Protein 1IUP (pdb70)

CATH classification: 3.40.50.1820

Structure (mmCIF, N/CA/C/O backbone):
data_1IUP
#
_entry.id   1IUP
#
_cell.length_a   77.350
_cell.length_b   116.584
_cell.length_c   78.721
_cell.angle_alpha   90.00
_cell.angle_beta   90.00
_cell.angle_gamma   90.00
#
_symmetry.space_group_name_H-M   'C 2 2 21'
#
loop_
_entity.id
_entity.type
_entity.pdbx_description
1 polymer 'meta-Cleavage product hydrolase'
2 non-polymer '2-METHYL-PROPIONIC ACID'
3 water water
#
loop_
_atom_site.group_PDB
_atom_site.id
_atom_site.type_symbol
_atom_site.label_atom_id
_atom_site.label_alt_id
_atom_site.label_comp_id
_atom_site.label_asym_id
_atom_site.label_entity_id
_a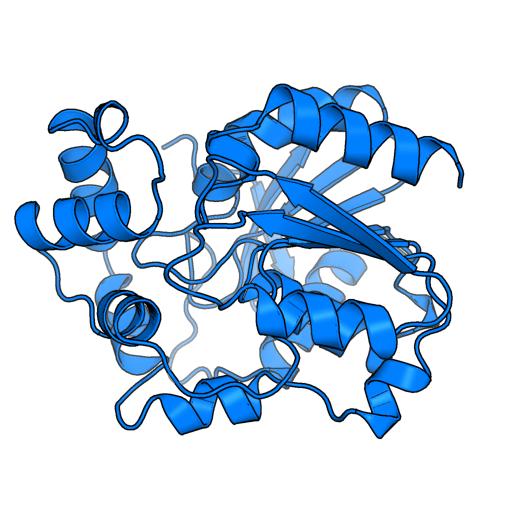tom_site.label_seq_id
_atom_site.pdbx_PDB_ins_code
_atom_site.Cartn_x
_atom_site.Cartn_y
_atom_site.Cartn_z
_atom_site.occupancy
_atom_site.B_iso_or_equiv
_atom_site.auth_seq_id
_atom_site.auth_comp_id
_atom_site.auth_asym_id
_atom_site.auth_atom_id
_atom_site.pdbx_PDB_model_num
ATOM 1 N N . ASN A 1 3 ? 28.459 28.407 -16.715 1.00 23.92 3 ASN A N 1
ATOM 2 C CA . ASN A 1 3 ? 27.357 29.327 -16.312 1.00 18.21 3 ASN A CA 1
ATOM 3 C C . ASN A 1 3 ? 27.773 30.074 -15.048 1.00 21.83 3 ASN A C 1
ATOM 4 O O . ASN A 1 3 ? 27.908 29.473 -13.982 1.00 19.76 3 ASN A O 1
ATOM 9 N N . LEU A 1 4 ? 27.973 31.382 -15.173 1.00 20.91 4 LEU A N 1
ATOM 10 C CA . LEU A 1 4 ? 28.390 32.210 -14.045 1.00 18.96 4 LEU A CA 1
ATOM 11 C C . LEU A 1 4 ? 27.365 32.265 -12.916 1.00 14.60 4 LEU A C 1
ATOM 12 O O . LEU A 1 4 ? 27.685 32.697 -11.809 1.00 14.80 4 LEU A O 1
ATOM 17 N N . GLU A 1 5 ? 26.138 31.836 -13.191 1.00 15.32 5 GLU A N 1
ATOM 18 C CA . GLU A 1 5 ? 25.096 31.846 -12.169 1.00 14.65 5 GLU A CA 1
ATOM 19 C C . GLU A 1 5 ? 25.327 30.711 -11.177 1.00 19.33 5 GLU A C 1
ATOM 20 O O . GLU A 1 5 ? 24.752 30.693 -10.089 1.00 15.28 5 GLU A O 1
ATOM 26 N N . ILE A 1 6 ? 26.180 29.767 -11.559 1.00 16.65 6 ILE A N 1
ATOM 27 C CA . ILE A 1 6 ? 26.509 28.645 -10.691 1.00 16.84 6 ILE A CA 1
ATOM 28 C C . ILE A 1 6 ? 27.739 29.060 -9.890 1.00 14.29 6 ILE A C 1
ATOM 29 O O . ILE A 1 6 ? 28.726 29.531 -10.454 1.00 19.33 6 ILE A O 1
ATOM 34 N N . GLY A 1 7 ? 27.669 28.904 -8.572 1.00 13.14 7 GLY A N 1
ATOM 35 C CA . GLY A 1 7 ? 28.786 29.282 -7.727 1.00 11.75 7 GLY A CA 1
ATOM 36 C C . GLY A 1 7 ? 29.294 28.129 -6.889 1.00 13.51 7 GLY A C 1
ATOM 37 O O . GLY A 1 7 ? 29.712 27.103 -7.423 1.00 15.34 7 GLY A O 1
ATOM 38 N N . LYS A 1 8 ? 29.267 28.307 -5.572 1.00 9.92 8 LYS A N 1
ATOM 39 C CA . LYS A 1 8 ? 29.715 27.280 -4.643 1.00 11.49 8 LYS A CA 1
ATOM 40 C C . LYS A 1 8 ? 28.502 26.501 -4.155 1.00 11.46 8 LYS A C 1
ATOM 41 O O . LYS A 1 8 ? 27.364 26.937 -4.324 1.00 10.69 8 LYS A O 1
ATOM 47 N N . SER A 1 9 ? 28.750 25.346 -3.550 1.00 9.81 9 SER A N 1
ATOM 48 C CA . SER A 1 9 ? 27.673 24.503 -3.055 1.00 7.22 9 SER A CA 1
ATOM 49 C C . SER A 1 9 ? 27.844 24.205 -1.573 1.00 8.97 9 SER A C 1
ATOM 50 O O . SER A 1 9 ? 28.960 24.009 -1.097 1.00 11.02 9 SER A O 1
ATOM 53 N N . ILE A 1 10 ? 26.732 24.183 -0.846 1.00 8.20 10 ILE A N 1
ATOM 54 C CA . ILE A 1 10 ? 26.776 23.889 0.580 1.00 8.42 10 ILE A CA 1
ATOM 55 C C . ILE A 1 10 ? 25.436 23.324 1.041 1.00 8.68 10 ILE A C 1
ATOM 56 O O . ILE A 1 10 ? 24.383 23.696 0.522 1.00 7.40 10 ILE A O 1
ATOM 61 N N . LEU A 1 11 ? 25.476 22.406 2.001 1.00 7.91 11 LEU A N 1
ATOM 62 C CA . LEU A 1 11 ? 24.248 21.826 2.524 1.00 10.04 11 LEU A CA 1
ATOM 63 C C . LEU A 1 11 ? 23.677 22.808 3.542 1.00 9.42 11 LEU A C 1
ATOM 64 O O . LEU A 1 11 ? 24.352 23.181 4.498 1.00 10.15 11 LEU A O 1
ATOM 69 N N . ALA A 1 12 ? 22.440 23.242 3.320 1.00 8.35 12 ALA A N 1
ATOM 70 C CA . ALA A 1 12 ? 21.786 24.192 4.215 1.00 7.98 12 ALA A CA 1
ATOM 71 C C . ALA A 1 12 ? 20.338 23.776 4.452 1.00 9.86 12 ALA A C 1
ATOM 72 O O . ALA A 1 12 ? 19.566 23.624 3.504 1.00 9.51 12 ALA A O 1
ATOM 74 N N . ALA A 1 13 ? 19.970 23.608 5.719 1.00 10.39 13 ALA A N 1
ATOM 75 C CA . ALA A 1 13 ? 18.616 23.188 6.072 1.00 12.41 13 ALA A CA 1
ATOM 76 C C . ALA A 1 13 ? 18.265 21.908 5.314 1.00 13.19 13 ALA A C 1
ATOM 77 O O . ALA A 1 13 ? 17.120 21.709 4.899 1.00 11.87 13 ALA A O 1
ATOM 79 N N . GLY A 1 14 ? 19.267 21.053 5.125 1.00 10.59 14 GLY A N 1
ATOM 80 C CA . GLY A 1 14 ? 19.063 19.791 4.434 1.00 11.71 14 GLY A CA 1
ATOM 81 C C . GLY A 1 14 ? 18.946 19.870 2.923 1.00 12.90 14 GLY A C 1
ATOM 82 O O . GLY A 1 14 ? 18.620 18.875 2.272 1.00 13.51 14 GLY A O 1
ATOM 83 N N . VAL A 1 15 ? 19.218 21.041 2.356 1.00 10.60 15 VAL A N 1
ATOM 84 C CA . VAL A 1 15 ? 19.120 21.222 0.911 1.00 11.11 15 VAL A CA 1
ATOM 85 C C . VAL A 1 15 ? 20.450 21.665 0.310 1.00 8.18 15 VAL A C 1
ATOM 86 O O . VAL A 1 15 ? 21.067 22.609 0.801 1.00 7.74 15 VAL A O 1
ATOM 90 N N . LEU A 1 16 ? 20.895 20.981 -0.743 1.00 9.73 16 LEU A N 1
ATOM 91 C CA . LEU A 1 16 ? 22.149 21.348 -1.401 1.00 9.91 16 LEU A CA 1
ATOM 92 C C . LEU A 1 16 ? 21.878 22.709 -2.035 1.00 8.75 16 LEU A C 1
ATOM 93 O O . LEU A 1 16 ? 21.035 22.834 -2.925 1.00 10.91 16 LEU A O 1
ATOM 98 N N . THR A 1 17 ? 22.613 23.718 -1.580 1.00 6.53 17 THR A N 1
ATOM 99 C CA . THR A 1 17 ? 22.402 25.093 -2.014 1.00 8.25 17 THR A CA 1
ATOM 100 C C . THR A 1 17 ? 23.507 25.751 -2.837 1.00 8.58 17 THR A C 1
ATOM 101 O O . THR A 1 17 ? 24.682 25.696 -2.472 1.00 8.58 17 THR A O 1
ATOM 105 N N . ASN A 1 18 ? 23.115 26.378 -3.946 1.00 5.32 18 ASN A N 1
ATOM 106 C CA . ASN A 1 18 ? 24.056 27.095 -4.802 1.00 7.31 18 ASN A CA 1
ATOM 107 C C . ASN A 1 18 ? 24.150 28.512 -4.248 1.00 7.72 18 ASN A C 1
ATOM 108 O O . ASN A 1 18 ? 23.127 29.147 -3.976 1.00 8.60 18 ASN A O 1
ATOM 113 N N . TYR A 1 19 ? 25.367 29.013 -4.075 1.00 6.62 19 TYR A N 1
ATOM 114 C CA . TYR A 1 19 ? 25.526 30.357 -3.536 1.00 8.32 19 TYR A CA 1
ATOM 115 C C . TYR A 1 19 ? 26.841 31.008 -3.920 1.00 7.92 19 TYR A C 1
ATOM 116 O O . TYR A 1 19 ? 27.790 30.344 -4.340 1.00 8.41 19 TYR A O 1
ATOM 125 N N . HIS A 1 20 ? 26.881 32.325 -3.773 1.00 5.41 20 HIS A N 1
ATOM 126 C CA . HIS A 1 20 ? 28.082 33.087 -4.051 1.00 6.83 20 HIS A CA 1
ATOM 127 C C . HIS A 1 20 ? 28.510 33.693 -2.727 1.00 7.42 20 HIS A C 1
ATOM 128 O O . HIS A 1 20 ? 27.672 34.045 -1.896 1.00 8.09 20 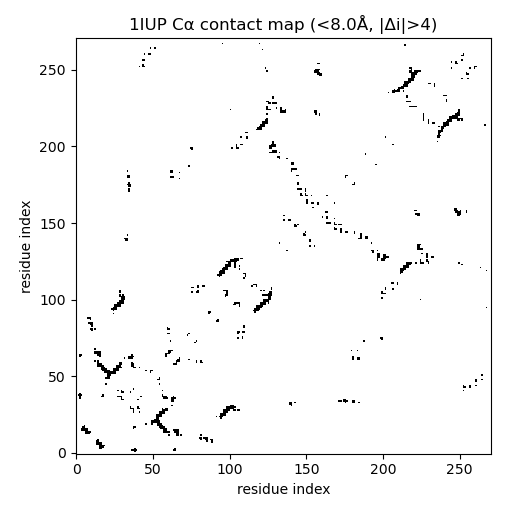HIS A O 1
ATOM 135 N N . ASP A 1 21 ? 29.818 33.797 -2.535 1.00 7.41 21 ASP A N 1
ATOM 136 C CA . ASP A 1 21 ? 30.386 34.309 -1.293 1.00 6.70 21 ASP A CA 1
ATOM 137 C C . ASP A 1 21 ? 31.612 35.120 -1.698 1.00 8.84 21 ASP A C 1
ATOM 138 O O . ASP A 1 21 ? 32.631 34.552 -2.090 1.00 9.59 21 ASP A O 1
ATOM 143 N N . VAL A 1 22 ? 31.505 36.444 -1.614 1.00 8.50 22 VAL A N 1
ATOM 144 C CA . VAL A 1 22 ? 32.595 37.332 -2.015 1.00 10.67 22 VAL A CA 1
ATOM 145 C C . VAL A 1 22 ? 32.839 38.445 -1.000 1.00 10.20 22 VAL A C 1
ATOM 146 O O . VAL A 1 22 ? 31.896 39.075 -0.525 1.00 12.57 22 VAL A O 1
ATOM 150 N N . GLY A 1 23 ? 34.107 38.688 -0.677 1.00 10.94 23 GLY A N 1
ATOM 151 C CA . GLY A 1 23 ? 34.435 39.743 0.267 1.00 11.97 23 GLY A CA 1
ATOM 152 C C . GLY A 1 23 ? 34.711 39.263 1.677 1.00 10.57 23 GLY A C 1
ATOM 153 O O . GLY A 1 23 ? 34.541 38.086 1.993 1.00 14.55 23 GLY A O 1
ATOM 154 N N . GLU A 1 24 ? 35.136 40.186 2.534 1.00 13.52 24 GLU A N 1
ATOM 155 C CA . GLU A 1 24 ? 35.443 39.857 3.920 1.00 15.61 24 GLU A CA 1
ATOM 156 C C . GLU A 1 24 ? 34.853 40.892 4.868 1.00 14.50 24 GLU A C 1
ATOM 157 O O . GLU A 1 24 ? 34.565 42.022 4.468 1.00 13.91 24 GLU A O 1
ATOM 163 N N . GLY A 1 25 ? 34.672 40.495 6.123 1.00 16.01 25 GLY A N 1
ATOM 164 C CA . GLY A 1 25 ? 34.136 41.404 7.119 1.00 15.64 25 GLY A CA 1
ATOM 165 C C . GLY A 1 25 ? 32.696 41.147 7.517 1.00 11.19 25 GLY A C 1
ATOM 166 O O . GLY A 1 25 ? 32.248 39.998 7.583 1.00 12.70 25 GLY A O 1
ATOM 167 N N . GLN A 1 26 ? 31.976 42.230 7.796 1.00 11.15 26 GLN A N 1
ATOM 168 C CA . GLN A 1 26 ? 30.577 42.158 8.195 1.00 9.63 26 GLN A CA 1
ATOM 169 C C . GLN A 1 26 ? 29.763 41.440 7.127 1.00 6.42 26 GLN A C 1
ATOM 170 O O . GLN A 1 26 ? 29.795 41.812 5.953 1.00 7.96 26 GLN A O 1
ATOM 176 N N . PRO A 1 27 ? 29.029 40.392 7.524 1.00 5.94 27 PRO A N 1
ATOM 177 C CA . PRO A 1 27 ? 28.208 39.622 6.589 1.00 6.12 27 PRO A CA 1
ATOM 178 C C . PRO A 1 27 ? 26.945 40.335 6.114 1.00 5.36 27 PRO A C 1
ATOM 179 O O . PRO A 1 27 ? 26.250 40.990 6.893 1.00 7.76 27 PRO A O 1
ATOM 183 N N . VAL A 1 28 ? 26.665 40.189 4.823 1.00 5.18 28 VAL A N 1
ATOM 184 C CA . VAL A 1 28 ? 25.480 40.763 4.199 1.00 7.70 28 VAL A CA 1
ATOM 185 C C . VAL A 1 28 ? 24.871 39.672 3.328 1.00 8.57 28 VAL A C 1
ATOM 186 O O . VAL A 1 28 ? 25.551 39.121 2.459 1.00 8.31 28 VAL A O 1
ATOM 190 N N . ILE A 1 29 ? 23.604 39.345 3.567 1.00 6.46 29 ILE A N 1
ATOM 191 C CA . ILE A 1 29 ? 22.936 38.325 2.767 1.00 6.08 29 ILE A CA 1
ATOM 192 C C . ILE A 1 29 ? 22.024 39.010 1.750 1.00 5.24 29 ILE A C 1
ATOM 193 O O . ILE A 1 29 ? 21.207 39.852 2.115 1.00 6.93 29 ILE A O 1
ATOM 198 N N . LEU A 1 30 ? 22.177 38.662 0.475 1.00 3.17 30 LEU A N 1
ATOM 199 C CA . LEU A 1 30 ? 21.334 39.230 -0.575 1.00 4.18 30 LEU A CA 1
ATOM 200 C C . LEU A 1 30 ? 20.311 38.171 -0.977 1.00 5.72 30 LEU A C 1
ATOM 201 O O . LEU A 1 30 ? 20.688 37.054 -1.336 1.00 6.26 30 LEU A O 1
ATOM 206 N N . ILE A 1 31 ? 19.026 38.516 -0.912 1.00 4.70 31 ILE A N 1
ATOM 207 C CA . ILE A 1 31 ? 17.961 37.578 -1.273 1.00 5.14 31 ILE A CA 1
ATOM 208 C C . ILE A 1 31 ? 17.236 38.043 -2.533 1.00 7.22 31 ILE A C 1
ATOM 209 O O . ILE A 1 31 ? 16.572 39.085 -2.542 1.00 6.58 31 ILE A O 1
ATOM 214 N N . HIS A 1 32 ? 17.361 37.248 -3.591 1.00 3.70 32 HIS A N 1
ATOM 215 C CA . HIS A 1 32 ? 16.764 37.548 -4.888 1.00 4.84 32 HIS A CA 1
ATOM 216 C C . HIS A 1 32 ? 15.237 37.534 -4.919 1.00 7.21 32 HIS A C 1
ATOM 217 O O . HIS A 1 32 ? 14.588 37.124 -3.956 1.00 4.90 32 HIS A O 1
ATOM 224 N N . GLY A 1 33 ? 14.684 37.991 -6.045 1.00 7.28 33 GLY A N 1
ATOM 225 C CA . GLY A 1 33 ? 13.243 38.036 -6.241 1.00 9.86 33 GLY A CA 1
ATOM 226 C C . GLY A 1 33 ? 12.677 36.715 -6.736 1.00 10.45 33 GLY A C 1
ATOM 227 O O . GLY A 1 33 ? 13.354 35.691 -6.664 1.00 13.03 33 GLY A O 1
ATOM 228 N N . SER A 1 34 ? 11.456 36.729 -7.268 1.00 7.34 34 SER A N 1
ATOM 229 C CA . SER A 1 34 ? 10.828 35.487 -7.716 1.00 8.91 34 SER A CA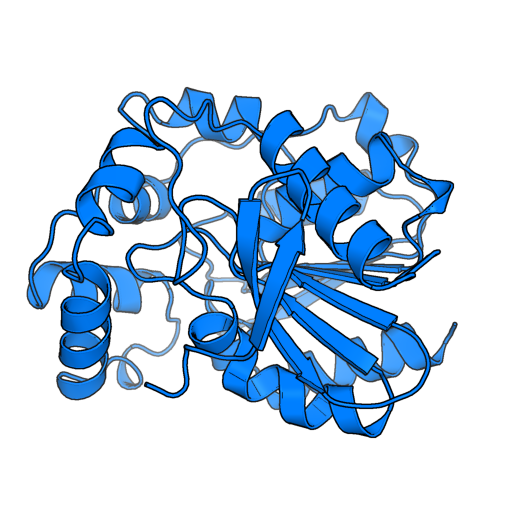 1
ATOM 230 C C . SER A 1 34 ? 10.394 35.365 -9.178 1.00 13.68 34 SER A C 1
ATOM 231 O O . SER A 1 34 ? 9.400 34.701 -9.476 1.00 17.99 34 SER A O 1
ATOM 234 N N . GLY A 1 35 ? 11.130 35.978 -10.093 1.00 15.30 35 GLY A N 1
ATOM 235 C CA . GLY A 1 35 ? 10.754 35.867 -11.490 1.00 12.94 35 GLY A CA 1
ATOM 236 C C . GLY A 1 35 ? 11.215 34.550 -12.093 1.00 11.85 35 GLY A C 1
ATOM 237 O O . GLY A 1 35 ? 12.036 33.848 -11.500 1.00 11.36 35 GLY A O 1
ATOM 238 N N . PRO A 1 36 ? 10.690 34.172 -13.268 1.00 6.71 36 PRO A N 1
ATOM 239 C CA . PRO A 1 36 ? 11.094 32.920 -13.912 1.00 6.26 36 PRO A CA 1
ATOM 240 C C . PRO A 1 36 ? 12.566 32.992 -14.317 1.00 6.87 36 PRO A C 1
ATOM 241 O O . PRO A 1 36 ? 13.008 33.981 -14.908 1.00 7.73 36 PRO A O 1
ATOM 245 N N . GLY A 1 37 ? 13.322 31.950 -13.977 1.00 7.01 37 GLY A N 1
ATOM 246 C CA . GLY A 1 37 ? 14.735 31.911 -14.308 1.00 7.51 37 GLY A CA 1
ATOM 247 C C . GLY A 1 37 ? 15.620 32.720 -13.371 1.00 7.38 37 GLY A C 1
ATOM 248 O O . GLY A 1 37 ? 16.830 32.807 -13.576 1.00 10.71 37 GLY A O 1
ATOM 249 N N . VAL A 1 38 ? 15.026 33.308 -12.337 1.00 7.80 38 VAL A N 1
ATOM 250 C CA . VAL A 1 38 ? 15.782 34.123 -11.394 1.00 9.63 38 VAL A CA 1
ATOM 251 C C . VAL A 1 38 ? 16.825 33.314 -10.631 1.00 10.40 38 VAL A C 1
ATOM 252 O O . VAL A 1 38 ? 16.667 32.113 -10.414 1.00 10.48 38 VAL A O 1
ATOM 256 N N . SER A 1 39 ? 17.898 33.991 -10.240 1.00 9.05 39 SER A N 1
ATOM 257 C CA . SER A 1 39 ? 18.961 33.379 -9.451 1.00 10.16 39 SER A CA 1
ATOM 258 C C . SER A 1 39 ? 19.652 34.511 -8.711 1.00 8.66 39 SER A C 1
ATOM 259 O O . SER A 1 39 ? 19.478 35.683 -9.052 1.00 7.70 39 SER A O 1
ATOM 262 N N . ALA A 1 40 ? 20.425 34.167 -7.690 1.00 6.46 40 ALA A N 1
ATOM 263 C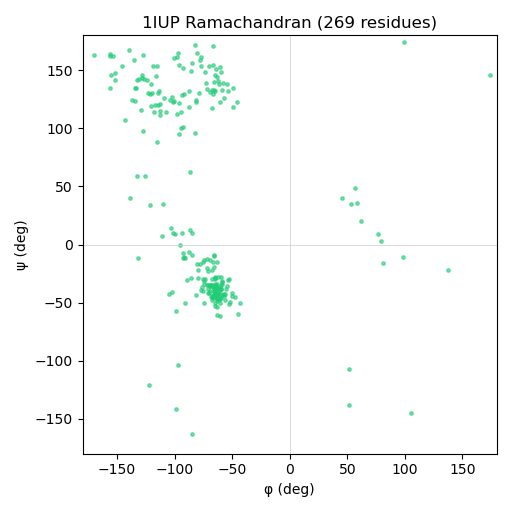 CA . ALA A 1 40 ? 21.131 35.176 -6.922 1.00 5.09 40 ALA A CA 1
ATOM 264 C C . ALA A 1 40 ? 22.070 35.984 -7.813 1.00 6.13 40 ALA A C 1
ATOM 265 O O . ALA A 1 40 ? 22.127 37.209 -7.716 1.00 5.46 40 ALA A O 1
ATOM 267 N N . TYR A 1 41 ? 22.794 35.301 -8.693 1.00 6.75 41 TYR A N 1
ATOM 268 C CA . TYR A 1 41 ? 23.734 35.993 -9.566 1.00 9.05 41 TYR A CA 1
ATOM 269 C C . TYR A 1 41 ? 23.031 36.898 -10.572 1.00 8.40 41 TYR A C 1
ATOM 270 O O . TYR A 1 41 ? 23.447 38.036 -10.794 1.00 9.17 41 TYR A O 1
ATOM 279 N N . ALA A 1 42 ? 21.969 36.388 -11.185 1.00 8.03 42 ALA A N 1
ATOM 280 C CA . ALA A 1 42 ? 21.225 37.171 -12.167 1.00 9.80 42 ALA A CA 1
ATOM 281 C C . ALA A 1 42 ? 20.723 38.475 -11.552 1.00 7.30 42 ALA A C 1
ATOM 282 O O . ALA A 1 42 ? 20.789 39.535 -12.174 1.00 10.46 42 ALA A O 1
ATOM 284 N N . ASN A 1 43 ? 20.226 38.384 -10.322 1.00 7.03 43 ASN A N 1
ATOM 285 C CA . ASN A 1 43 ? 19.693 39.537 -9.607 1.00 6.84 43 ASN A CA 1
ATOM 286 C C . ASN A 1 43 ? 20.753 40.486 -9.057 1.00 7.98 43 ASN A C 1
ATOM 287 O O . ASN A 1 43 ? 20.595 41.706 -9.110 1.00 9.10 43 ASN A O 1
ATOM 292 N N . TRP A 1 44 ? 21.838 39.922 -8.538 1.00 7.20 44 TRP A N 1
ATOM 293 C CA . TRP A 1 44 ? 22.858 40.724 -7.875 1.00 6.66 44 TRP A CA 1
ATOM 294 C C . TRP A 1 44 ? 24.238 40.916 -8.498 1.00 5.33 44 TRP A C 1
ATOM 295 O O . TRP A 1 44 ? 25.112 41.505 -7.865 1.00 7.22 44 TRP A O 1
ATOM 306 N N . ARG A 1 45 ? 24.437 40.449 -9.725 1.00 8.26 45 ARG A N 1
ATOM 307 C CA . ARG A 1 45 ? 25.741 40.576 -10.370 1.00 11.22 45 ARG A CA 1
ATOM 308 C C . ARG A 1 45 ? 26.334 41.985 -10.401 1.00 9.17 45 ARG A C 1
ATOM 309 O O . ARG A 1 45 ? 27.557 42.141 -10.386 1.00 12.47 45 ARG A O 1
ATOM 317 N N . LEU A 1 46 ? 25.488 43.010 -10.435 1.00 8.61 46 LEU A N 1
ATOM 318 C CA . LEU A 1 46 ? 25.991 44.382 -10.469 1.00 10.21 46 LEU A CA 1
ATOM 319 C C . LEU A 1 46 ? 26.049 45.010 -9.082 1.00 8.46 46 LEU A C 1
ATOM 320 O O . LEU A 1 46 ? 26.466 46.161 -8.933 1.00 12.98 46 LEU A O 1
ATOM 325 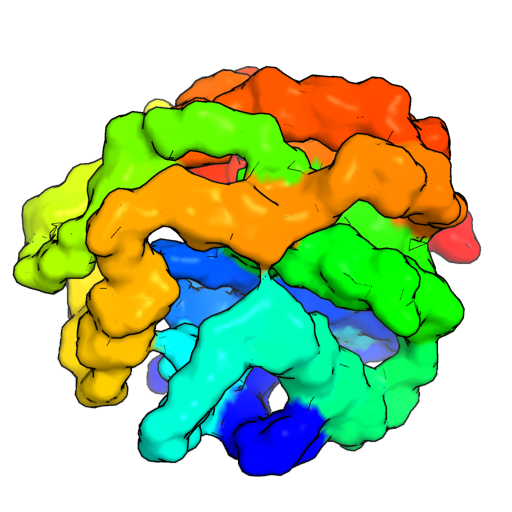N N . THR A 1 47 ? 25.638 44.247 -8.072 1.00 8.15 47 THR A N 1
ATOM 326 C CA . THR A 1 47 ? 25.625 44.726 -6.691 1.00 9.98 47 THR A CA 1
ATOM 327 C C . THR A 1 47 ? 26.777 44.133 -5.880 1.00 7.30 47 THR A C 1
ATOM 328 O O . THR A 1 47 ? 27.434 44.830 -5.103 1.00 8.48 47 THR A O 1
ATOM 332 N N . ILE A 1 48 ? 27.012 42.842 -6.072 1.00 7.71 48 ILE A N 1
ATOM 333 C CA . ILE A 1 48 ? 28.059 42.125 -5.352 1.00 8.31 48 ILE A CA 1
ATOM 334 C C . ILE A 1 48 ? 29.441 42.779 -5.406 1.00 11.52 48 ILE A C 1
ATOM 335 O O . ILE A 1 48 ? 30.088 42.948 -4.374 1.00 9.41 48 ILE A O 1
ATOM 340 N N . PRO A 1 49 ? 29.912 43.158 -6.605 1.00 10.88 49 PRO A N 1
ATOM 341 C CA . PRO A 1 49 ? 31.231 43.789 -6.722 1.00 15.47 49 PRO A CA 1
ATOM 342 C C . PRO A 1 49 ? 31.390 45.048 -5.871 1.00 14.75 49 PRO A C 1
ATOM 343 O O . PRO A 1 49 ? 32.423 45.246 -5.234 1.00 17.28 49 PRO A O 1
ATOM 347 N N . ALA A 1 50 ? 30.366 45.895 -5.862 1.00 13.35 50 ALA A N 1
ATOM 348 C CA . ALA A 1 50 ? 30.411 47.135 -5.094 1.00 12.68 50 ALA A CA 1
ATOM 349 C C . ALA A 1 50 ? 30.421 46.886 -3.587 1.00 13.62 50 ALA A C 1
ATOM 350 O O . ALA A 1 50 ? 31.236 47.455 -2.859 1.00 13.91 50 ALA A O 1
ATOM 352 N N . LEU A 1 51 ? 29.521 46.026 -3.122 1.00 9.44 51 LEU A N 1
ATOM 353 C CA . LEU A 1 51 ? 29.429 45.727 -1.698 1.00 9.87 51 LEU A CA 1
ATOM 354 C C . LEU A 1 51 ? 30.576 44.879 -1.150 1.00 10.34 51 LEU A C 1
ATOM 355 O O . LEU A 1 51 ? 30.993 45.068 -0.008 1.00 9.39 51 LEU A O 1
ATOM 360 N N . SER A 1 52 ? 31.087 43.954 -1.959 1.00 10.34 52 SER A N 1
ATOM 361 C CA . SER A 1 52 ? 32.159 43.068 -1.513 1.00 8.17 52 SER A CA 1
ATOM 362 C C . SER A 1 52 ? 33.471 43.784 -1.229 1.00 9.81 52 SER A C 1
ATOM 363 O O . SER A 1 52 ? 34.408 43.191 -0.696 1.00 12.88 52 SER A O 1
ATOM 366 N N . LYS A 1 53 ? 33.543 45.061 -1.582 1.00 12.52 53 LYS A N 1
ATOM 367 C CA . LYS A 1 53 ? 34.756 45.824 -1.331 1.00 13.38 53 LYS A CA 1
ATOM 368 C C . LYS A 1 53 ? 34.817 46.237 0.138 1.00 14.26 53 LYS A C 1
ATOM 369 O O . LYS A 1 53 ? 35.879 46.602 0.643 1.00 16.38 53 LYS A O 1
ATOM 375 N N . PHE A 1 54 ? 33.681 46.159 0.827 1.00 11.79 54 PHE A N 1
ATOM 376 C CA . PHE A 1 54 ? 33.618 46.555 2.231 1.00 11.67 54 PHE A CA 1
ATOM 377 C C . PHE A 1 54 ? 32.932 45.537 3.137 1.00 11.54 54 PHE A C 1
ATOM 378 O O . PHE A 1 54 ? 33.000 45.645 4.362 1.00 13.54 54 PHE A O 1
ATOM 386 N N . TYR A 1 55 ? 32.282 44.547 2.533 1.00 10.86 55 TYR A N 1
ATOM 387 C CA . TYR A 1 55 ? 31.562 43.530 3.295 1.00 9.68 55 TYR A CA 1
ATOM 388 C C . TYR A 1 55 ? 31.735 42.136 2.722 1.00 9.42 55 TYR A C 1
ATOM 389 O O . TYR A 1 55 ? 32.230 41.964 1.610 1.00 10.81 55 TYR A O 1
ATOM 398 N N . ARG A 1 56 ? 31.334 41.137 3.504 1.00 7.62 56 ARG A N 1
ATOM 399 C CA . ARG A 1 56 ? 31.365 39.766 3.031 1.00 7.01 56 ARG A CA 1
ATOM 400 C C . ARG A 1 56 ? 29.949 39.565 2.501 1.00 8.09 56 ARG A C 1
ATOM 401 O O . ARG A 1 56 ? 28.981 39.587 3.267 1.00 7.55 56 ARG A O 1
ATOM 409 N N . VAL A 1 57 ? 29.831 39.380 1.192 1.00 5.31 57 VAL A N 1
ATOM 410 C CA . VAL A 1 57 ? 28.527 39.228 0.557 1.00 5.47 57 VAL A CA 1
ATOM 411 C C . VAL A 1 57 ? 28.163 37.785 0.231 1.00 6.17 57 VAL A C 1
ATOM 412 O O . VAL A 1 57 ? 28.887 37.094 -0.482 1.00 7.22 57 VAL A O 1
ATOM 416 N N . ILE A 1 58 ? 27.028 37.344 0.766 1.00 4.80 58 ILE A N 1
ATOM 417 C CA . ILE A 1 58 ? 26.527 35.995 0.537 1.00 4.00 58 ILE A CA 1
ATOM 418 C C . ILE A 1 58 ? 25.219 36.118 -0.244 1.00 6.97 58 ILE A C 1
ATOM 419 O O . ILE A 1 58 ? 24.271 36.758 0.214 1.00 7.60 58 ILE A O 1
ATOM 424 N N . ALA A 1 59 ? 25.187 35.521 -1.432 1.00 5.12 59 ALA A N 1
ATOM 425 C CA . ALA A 1 59 ? 24.009 35.570 -2.297 1.00 6.60 59 ALA A CA 1
ATOM 426 C C . ALA A 1 59 ? 23.635 34.152 -2.699 1.00 4.12 59 ALA A C 1
ATOM 427 O O . ALA A 1 59 ? 24.208 33.591 -3.634 1.00 5.80 59 ALA A O 1
ATOM 429 N N . PRO A 1 60 ? 22.666 33.551 -1.994 1.00 4.38 60 PRO A N 1
ATOM 430 C CA . PRO A 1 60 ? 22.216 32.183 -2.269 1.00 6.07 60 PRO A CA 1
ATOM 431 C C . PRO A 1 60 ? 20.981 32.062 -3.156 1.00 7.22 60 PRO A C 1
ATOM 432 O O . PRO A 1 60 ? 20.152 32.973 -3.224 1.00 5.87 60 PRO A O 1
ATOM 436 N N . ASP A 1 61 ? 20.865 30.930 -3.842 1.00 7.14 61 ASP A N 1
ATOM 437 C CA . ASP A 1 61 ? 19.686 30.674 -4.657 1.00 8.17 61 ASP A CA 1
ATOM 438 C C . ASP A 1 61 ? 18.697 30.030 -3.691 1.00 7.84 61 ASP A C 1
ATOM 439 O O . ASP A 1 61 ? 18.977 28.973 -3.119 1.00 8.07 61 ASP A O 1
ATOM 444 N N . MET A 1 62 ? 17.552 30.671 -3.484 1.00 5.75 62 MET A N 1
ATOM 445 C CA . MET A 1 62 ? 16.547 30.129 -2.578 1.00 6.91 62 MET A CA 1
ATOM 446 C C . MET A 1 62 ? 16.008 28.812 -3.125 1.00 7.27 62 MET A C 1
ATOM 447 O O . MET A 1 62 ? 15.891 28.643 -4.338 1.00 7.67 62 MET A O 1
ATOM 452 N N . VAL A 1 63 ? 15.678 27.882 -2.234 1.00 9.34 63 VAL A N 1
ATOM 453 C CA . VAL A 1 63 ? 15.167 26.589 -2.671 1.00 9.54 63 VAL A CA 1
ATOM 454 C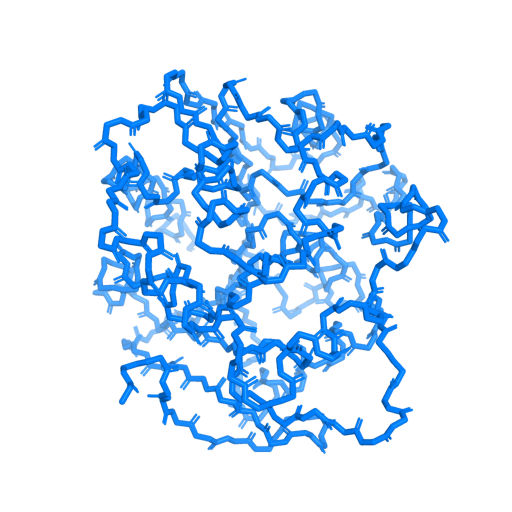 C . VAL A 1 63 ? 13.974 26.790 -3.607 1.00 12.53 63 VAL A C 1
ATOM 455 O O . VAL A 1 63 ? 13.070 27.582 -3.328 1.00 10.92 63 VAL A O 1
ATOM 459 N N . GLY A 1 64 ? 14.000 26.087 -4.733 1.00 10.64 64 GLY A N 1
ATOM 460 C CA . GLY A 1 64 ? 12.940 26.210 -5.717 1.00 9.45 64 GLY A CA 1
ATOM 461 C C . GLY A 1 64 ? 13.329 27.150 -6.846 1.00 11.95 64 GLY A C 1
ATOM 462 O O . GLY A 1 64 ? 12.640 27.228 -7.866 1.00 11.90 64 GLY A O 1
ATOM 463 N N . PHE A 1 65 ? 14.440 27.861 -6.661 1.00 10.56 65 PHE A N 1
ATOM 464 C CA . PHE A 1 65 ? 14.941 28.812 -7.649 1.00 8.42 65 PHE A CA 1
ATOM 465 C C . PHE A 1 65 ? 16.411 28.547 -7.986 1.00 9.68 65 PHE A C 1
ATOM 466 O O . PHE A 1 65 ? 17.124 27.862 -7.249 1.00 9.43 65 PHE A O 1
ATOM 474 N N . GLY A 1 66 ? 16.860 29.109 -9.102 1.00 9.59 66 GLY A N 1
ATOM 475 C CA . GLY A 1 66 ? 18.244 28.958 -9.507 1.00 9.19 66 GLY A CA 1
ATOM 476 C C . GLY A 1 66 ? 18.784 27.543 -9.561 1.00 9.58 66 GLY A C 1
ATOM 477 O O . GLY A 1 66 ? 18.099 26.619 -9.998 1.00 11.51 66 GLY A O 1
ATOM 478 N N . PHE A 1 67 ? 20.013 27.374 -9.084 1.00 9.84 67 PHE A N 1
ATOM 479 C CA . PHE A 1 67 ? 20.680 26.079 -9.125 1.00 9.60 67 PHE A CA 1
ATOM 480 C C . PHE A 1 67 ? 20.730 25.301 -7.821 1.00 12.39 67 PHE A C 1
ATOM 481 O O . PHE A 1 67 ? 21.480 24.334 -7.683 1.00 11.66 67 PHE A O 1
ATOM 489 N N . THR A 1 68 ? 19.923 25.732 -6.862 1.00 8.56 68 THR A N 1
ATOM 490 C CA . THR A 1 68 ? 19.833 25.035 -5.597 1.00 8.05 68 THR A CA 1
ATOM 491 C C . THR A 1 68 ? 18.967 23.816 -5.896 1.00 8.73 68 THR A C 1
ATOM 492 O O . THR A 1 68 ? 18.169 23.829 -6.833 1.00 9.48 68 THR A O 1
ATOM 496 N N . ASP A 1 69 ? 19.149 22.749 -5.132 1.00 10.64 69 ASP A N 1
ATOM 497 C CA . ASP A 1 69 ? 18.363 21.545 -5.345 1.00 14.41 69 ASP A CA 1
ATOM 498 C C . ASP A 1 69 ? 16.872 21.819 -5.184 1.00 14.12 69 ASP A C 1
ATOM 499 O O . ASP A 1 69 ? 16.465 22.696 -4.420 1.00 13.16 69 ASP A O 1
ATOM 504 N N . ARG A 1 70 ? 16.067 21.075 -5.934 1.00 13.76 70 ARG A N 1
ATOM 505 C CA . ARG A 1 70 ? 14.615 21.188 -5.873 1.00 14.81 70 ARG A CA 1
ATOM 506 C C . ARG A 1 70 ? 14.115 19.842 -5.350 1.00 17.46 70 ARG A C 1
ATOM 507 O O . ARG A 1 70 ? 13.810 18.938 -6.127 1.00 15.74 70 ARG A O 1
ATOM 515 N N . PRO A 1 71 ? 14.035 19.692 -4.016 1.00 18.58 71 PRO A N 1
ATOM 516 C CA . PRO A 1 71 ? 13.582 18.457 -3.365 1.00 19.62 71 PRO A CA 1
ATOM 517 C C . PRO A 1 71 ? 12.219 17.969 -3.839 1.00 21.70 71 PRO A C 1
ATOM 518 O O . PRO A 1 71 ? 11.292 18.758 -4.024 1.00 19.39 71 PRO A O 1
ATOM 522 N N . GLU A 1 72 ? 12.101 16.659 -4.028 1.00 25.58 72 GLU A N 1
ATOM 523 C CA . GLU A 1 72 ? 10.847 16.073 -4.470 1.00 28.61 72 GLU A CA 1
ATOM 524 C C . GLU A 1 72 ? 9.783 16.262 -3.393 1.00 27.30 72 GLU A C 1
ATOM 525 O O . GLU A 1 72 ? 10.034 16.023 -2.211 1.00 27.87 72 GLU A O 1
ATOM 531 N N . ASN A 1 73 ? 8.601 16.704 -3.808 1.00 31.35 73 ASN A N 1
ATOM 532 C CA . ASN A 1 73 ? 7.491 16.923 -2.887 1.00 34.67 73 ASN A CA 1
ATOM 533 C C . ASN A 1 73 ? 7.805 17.979 -1.828 1.00 33.90 73 ASN A C 1
ATOM 534 O O . ASN A 1 73 ? 7.160 18.026 -0.781 1.00 34.71 73 ASN A O 1
ATOM 539 N N . TYR A 1 74 ? 8.794 18.824 -2.102 1.00 31.60 74 TYR A N 1
ATOM 540 C CA . TYR A 1 74 ? 9.175 19.873 -1.163 1.00 28.76 74 TYR A CA 1
ATOM 541 C C . TYR A 1 74 ? 8.003 20.823 -0.930 1.00 28.59 74 TYR A C 1
ATOM 542 O O . TYR A 1 74 ? 7.302 21.200 -1.869 1.00 28.21 74 TYR A O 1
ATOM 551 N N . ASN A 1 75 ? 7.797 21.208 0.325 1.00 25.92 75 ASN A N 1
ATOM 552 C CA . ASN A 1 75 ? 6.707 22.110 0.673 1.00 29.14 75 ASN A CA 1
ATOM 553 C C . ASN A 1 75 ? 7.183 23.557 0.745 1.00 24.07 75 ASN A C 1
ATOM 554 O O . ASN A 1 75 ? 7.687 24.005 1.776 1.00 26.75 75 ASN A O 1
ATOM 559 N N . TYR A 1 76 ? 7.016 24.278 -0.357 1.00 20.47 76 TYR A N 1
ATOM 560 C CA . TYR A 1 76 ? 7.421 25.675 -0.436 1.00 19.50 76 TYR A CA 1
ATOM 561 C C . TYR A 1 76 ? 6.483 26.557 0.379 1.00 20.46 76 TYR A C 1
ATOM 562 O O . TYR A 1 76 ? 5.262 26.428 0.292 1.00 18.31 76 TYR A O 1
ATOM 571 N N . SER A 1 77 ? 7.058 27.455 1.172 1.00 15.31 77 SER A N 1
ATOM 572 C CA . SER A 1 77 ? 6.265 28.352 2.001 1.00 12.85 77 SER A CA 1
ATOM 573 C C . SER A 1 77 ? 7.155 29.418 2.618 1.00 13.43 77 SER A C 1
ATOM 574 O O . SER A 1 77 ? 8.377 29.269 2.656 1.00 10.24 77 SER A O 1
ATOM 577 N N . LYS A 1 78 ? 6.536 30.488 3.106 1.00 11.51 78 LYS A N 1
ATOM 578 C CA . LYS A 1 78 ? 7.281 31.569 3.739 1.00 8.18 78 LYS A CA 1
ATOM 579 C C . LYS A 1 78 ? 8.192 31.005 4.824 1.00 12.20 78 LYS A C 1
ATOM 580 O O . LYS A 1 78 ? 9.392 31.285 4.852 1.00 7.78 78 LYS A O 1
ATOM 586 N N . ASP A 1 79 ? 7.620 30.195 5.708 1.00 10.58 79 ASP A N 1
ATOM 587 C CA . ASP A 1 79 ? 8.387 29.616 6.798 1.00 11.39 79 ASP A CA 1
ATOM 588 C C . ASP A 1 79 ? 9.504 28.675 6.364 1.00 11.04 79 ASP A C 1
ATOM 589 O O . ASP A 1 79 ? 10.565 28.657 6.985 1.00 10.95 79 ASP A O 1
ATOM 594 N N . SER A 1 80 ? 9.282 27.902 5.306 1.00 10.40 80 SER A N 1
ATOM 595 C CA . SER A 1 80 ? 10.323 27.000 4.824 1.00 10.53 80 SER A CA 1
ATOM 596 C C . SER A 1 80 ? 11.464 27.799 4.209 1.00 9.63 80 SER A C 1
ATOM 597 O O . SER A 1 80 ? 12.631 27.426 4.339 1.00 9.24 80 SER A O 1
ATOM 600 N N . TRP A 1 81 ? 11.132 28.900 3.539 1.00 7.87 81 TRP A N 1
ATOM 601 C CA . TRP A 1 81 ? 12.159 29.736 2.934 1.00 8.41 81 TRP A CA 1
ATOM 602 C C . TRP A 1 81 ? 12.961 30.433 4.027 1.00 8.15 81 TRP A C 1
ATOM 603 O O . TRP A 1 81 ? 14.170 30.620 3.894 1.00 7.13 81 TRP A O 1
ATOM 614 N N . VAL A 1 82 ? 12.290 30.810 5.113 1.00 6.19 82 VAL A N 1
ATOM 615 C CA . VAL A 1 82 ? 12.983 31.443 6.231 1.00 6.93 82 VAL A CA 1
ATOM 616 C C . VAL A 1 82 ? 13.942 30.401 6.808 1.00 6.66 82 VAL A C 1
ATOM 617 O O . VAL A 1 82 ? 15.087 30.716 7.138 1.00 7.05 82 VAL A O 1
ATOM 621 N N . ASP A 1 83 ? 13.470 29.161 6.918 1.00 8.12 83 ASP A N 1
ATOM 622 C CA . ASP A 1 83 ? 14.300 28.080 7.440 1.00 10.16 83 ASP A CA 1
ATOM 623 C C . ASP A 1 83 ? 15.535 27.907 6.566 1.00 10.43 83 ASP A C 1
ATOM 624 O O . ASP A 1 83 ? 16.628 27.636 7.066 1.00 10.22 83 ASP A O 1
ATOM 629 N N . HIS A 1 84 ? 15.360 28.057 5.257 1.00 6.07 84 HIS A N 1
ATOM 630 C CA . HIS A 1 84 ? 16.480 27.913 4.335 1.00 6.15 84 HIS A CA 1
ATOM 631 C C . HIS A 1 84 ? 17.506 29.023 4.563 1.00 6.75 84 HIS A C 1
ATOM 632 O O . HIS A 1 84 ? 18.708 28.767 4.602 1.00 6.85 84 HIS A O 1
ATOM 639 N N . ILE A 1 85 ? 17.031 30.256 4.719 1.00 5.88 85 ILE A N 1
ATOM 640 C CA . ILE A 1 85 ? 17.925 31.388 4.953 1.00 5.40 85 ILE A CA 1
ATOM 641 C C . ILE A 1 85 ? 18.722 31.167 6.235 1.00 5.18 85 ILE A C 1
ATOM 642 O O . ILE A 1 85 ? 19.941 31.345 6.259 1.00 4.71 85 ILE A O 1
ATOM 647 N N . ILE A 1 86 ? 18.033 30.763 7.295 1.00 7.04 86 ILE A N 1
ATOM 648 C CA . ILE A 1 86 ? 18.699 30.511 8.565 1.00 5.02 86 ILE A CA 1
ATOM 649 C C . ILE A 1 86 ? 19.654 29.326 8.426 1.00 8.22 86 ILE A C 1
ATOM 650 O O . ILE A 1 86 ? 20.736 29.319 9.012 1.00 5.71 86 ILE A O 1
ATOM 655 N N . GLY A 1 87 ? 19.252 28.325 7.647 1.00 6.18 87 GLY A N 1
ATOM 656 C CA . GLY A 1 87 ? 20.105 27.166 7.446 1.00 8.11 87 GLY A CA 1
ATOM 657 C C . GLY A 1 87 ? 21.396 27.545 6.738 1.00 6.32 87 GLY A C 1
ATOM 658 O O . GLY A 1 87 ? 22.458 26.989 7.013 1.00 6.35 87 GLY A O 1
ATOM 659 N N . ILE A 1 88 ? 21.301 28.496 5.815 1.00 6.57 88 ILE A N 1
ATOM 660 C CA . ILE A 1 88 ? 22.466 28.961 5.070 1.00 7.33 88 ILE A CA 1
ATOM 661 C C . ILE A 1 88 ? 23.405 29.707 6.021 1.00 7.83 88 ILE A C 1
ATOM 662 O O . ILE A 1 88 ? 24.623 29.495 6.011 1.00 5.58 88 ILE A O 1
ATOM 667 N N . MET A 1 89 ? 22.832 30.572 6.851 1.00 4.20 89 MET A N 1
ATOM 668 C CA . MET A 1 89 ? 23.625 31.327 7.814 1.00 3.12 89 MET A CA 1
ATOM 669 C C . MET A 1 89 ? 24.301 30.372 8.794 1.00 5.16 89 MET A C 1
ATOM 670 O O . MET A 1 89 ? 25.482 30.536 9.104 1.00 4.96 89 MET A O 1
ATOM 675 N N . ASP A 1 90 ? 23.565 29.368 9.264 1.00 5.51 90 ASP A N 1
ATOM 676 C CA . ASP A 1 90 ? 24.132 28.392 10.192 1.00 6.88 90 ASP A CA 1
ATOM 677 C C . ASP A 1 90 ? 25.282 27.634 9.531 1.00 5.29 90 ASP A C 1
ATOM 678 O O . ASP A 1 90 ? 26.338 27.441 10.134 1.00 5.25 90 ASP A O 1
ATOM 683 N N . ALA A 1 91 ? 25.071 27.200 8.290 1.00 5.44 91 ALA A N 1
ATOM 684 C CA . ALA A 1 91 ? 26.092 26.445 7.567 1.00 5.23 91 ALA A CA 1
ATOM 685 C C . ALA A 1 91 ? 27.395 27.222 7.405 1.00 4.03 91 ALA A C 1
ATOM 686 O O . ALA A 1 91 ? 28.476 26.630 7.393 1.00 6.50 91 ALA A O 1
ATOM 688 N N . LEU A 1 92 ? 27.289 28.543 7.288 1.00 4.75 92 LEU A N 1
ATOM 689 C CA . LEU A 1 92 ? 28.457 29.399 7.110 1.00 5.25 92 LEU A CA 1
ATOM 690 C C . LEU A 1 92 ? 28.935 30.080 8.394 1.00 5.90 92 LEU A C 1
ATOM 691 O O . LEU A 1 92 ? 29.809 30.948 8.353 1.00 6.86 92 LEU A O 1
ATOM 696 N N . GLU A 1 93 ? 28.367 29.678 9.528 1.00 5.46 93 GLU A N 1
ATOM 697 C CA . GLU A 1 93 ? 28.726 30.246 10.828 1.00 4.60 93 GLU A CA 1
ATOM 698 C C . GLU A 1 93 ? 28.503 31.760 10.861 1.00 4.65 93 GLU A C 1
ATOM 699 O O . GLU A 1 93 ? 29.274 32.504 11.469 1.00 7.60 93 GLU A O 1
ATOM 705 N N . ILE A 1 94 ? 27.446 32.206 10.185 1.00 5.17 94 ILE A N 1
ATOM 706 C CA . ILE A 1 94 ? 27.084 33.619 10.158 1.00 5.23 94 ILE A CA 1
ATOM 707 C C . ILE A 1 94 ? 26.083 33.800 11.294 1.00 5.29 94 ILE A C 1
ATOM 708 O O . ILE A 1 94 ? 24.908 33.465 11.156 1.00 7.36 94 ILE A O 1
ATOM 713 N N . GLU A 1 95 ? 26.553 34.329 12.419 1.00 6.44 95 GLU A N 1
ATOM 714 C CA . GLU A 1 95 ? 25.700 34.506 13.587 1.00 7.01 95 GLU A CA 1
ATOM 715 C C . GLU A 1 95 ? 24.706 35.659 13.486 1.00 6.58 95 GLU A C 1
ATOM 716 O O . GLU A 1 95 ? 23.597 35.574 14.010 1.00 7.98 95 GLU A O 1
ATOM 722 N N . LYS A 1 96 ? 25.102 36.731 12.812 1.00 5.91 96 LYS A N 1
ATOM 723 C CA . LYS A 1 96 ? 24.222 37.877 12.625 1.00 6.86 96 LYS A CA 1
ATOM 724 C C . LYS A 1 96 ? 24.640 38.535 11.318 1.00 6.77 96 LYS A C 1
ATOM 725 O O . LYS A 1 96 ? 25.825 38.593 11.006 1.00 9.44 96 LYS A O 1
ATOM 731 N N . ALA A 1 97 ? 23.675 39.017 10.544 1.00 5.08 97 ALA A N 1
ATOM 732 C CA . ALA A 1 97 ? 24.022 39.650 9.281 1.00 6.45 97 ALA A CA 1
ATOM 733 C C . ALA A 1 97 ? 22.993 40.672 8.840 1.00 5.07 97 ALA A C 1
ATOM 734 O O . ALA A 1 97 ? 21.867 40.686 9.330 1.00 6.37 97 ALA A O 1
ATOM 736 N N . HIS A 1 98 ? 23.401 41.544 7.923 1.00 5.97 98 HIS A N 1
ATOM 737 C CA . HIS A 1 98 ? 22.478 42.517 7.357 1.00 5.91 98 HIS A CA 1
ATOM 738 C C . HIS A 1 98 ? 21.814 41.730 6.236 1.00 4.65 98 HIS A C 1
ATOM 739 O O . HIS A 1 98 ? 22.388 40.763 5.733 1.00 4.80 98 HIS A O 1
ATOM 746 N N . ILE A 1 99 ? 20.618 42.139 5.838 1.00 5.64 99 ILE A N 1
ATOM 747 C CA . ILE A 1 99 ? 19.934 41.454 4.756 1.00 5.39 99 ILE A CA 1
ATOM 748 C C . ILE A 1 99 ? 19.355 42.439 3.753 1.00 6.80 99 ILE A C 1
ATOM 749 O O . ILE A 1 99 ? 18.760 43.448 4.129 1.00 8.77 99 ILE A O 1
ATOM 754 N N . VAL A 1 100 ? 19.561 42.139 2.476 1.00 5.00 100 VAL A N 1
ATOM 755 C CA . VAL A 1 100 ? 19.036 42.952 1.383 1.00 5.10 100 VAL A CA 1
ATOM 756 C C . VAL A 1 100 ? 18.075 42.026 0.644 1.00 8.15 100 VAL A C 1
ATOM 757 O O . VAL A 1 100 ? 18.482 40.967 0.167 1.00 7.12 100 VAL A O 1
ATOM 761 N N . GLY A 1 101 ? 16.804 42.413 0.562 1.00 5.50 101 GLY A N 1
ATOM 762 C CA . GLY A 1 101 ? 15.826 41.573 -0.115 1.00 6.25 101 GLY A CA 1
ATOM 763 C C . GLY A 1 101 ? 15.099 42.261 -1.253 1.00 5.02 101 GLY A C 1
ATOM 764 O O . GLY A 1 101 ? 14.583 43.369 -1.094 1.00 5.79 101 GLY A O 1
ATOM 765 N N . ASN A 1 102 ? 15.061 41.598 -2.405 1.00 6.59 102 ASN A N 1
ATOM 766 C CA . ASN A 1 102 ? 14.394 42.124 -3.591 1.00 5.25 102 ASN A CA 1
ATOM 767 C C . ASN A 1 102 ? 12.999 41.522 -3.731 1.00 6.73 102 ASN A C 1
ATOM 768 O O . ASN A 1 102 ? 12.858 40.325 -3.975 1.00 6.77 102 ASN A O 1
ATOM 773 N N . ALA A 1 103 ? 11.976 42.360 -3.559 1.00 7.93 103 ALA A N 1
ATOM 774 C CA . ALA A 1 103 ? 10.580 41.945 -3.687 1.00 7.06 103 ALA A CA 1
ATOM 775 C C . ALA A 1 103 ? 10.282 40.706 -2.845 1.00 6.89 103 ALA A C 1
ATOM 776 O O . ALA A 1 103 ? 10.192 40.794 -1.626 1.00 8.26 103 ALA A O 1
ATOM 778 N N . PHE A 1 104 ? 10.108 39.565 -3.505 1.00 5.60 104 PHE A N 1
ATOM 779 C CA . PHE A 1 104 ? 9.870 38.290 -2.826 1.00 6.37 104 PHE A CA 1
ATOM 780 C C . PHE A 1 104 ? 10.909 38.144 -1.705 1.00 6.52 104 PHE A C 1
ATOM 781 O O . PHE A 1 104 ? 10.579 37.777 -0.574 1.00 5.00 104 PHE A O 1
ATOM 789 N N . GLY A 1 105 ? 12.163 38.447 -2.033 1.00 6.49 105 GLY A N 1
ATOM 790 C CA . GLY A 1 105 ? 13.241 38.349 -1.063 1.00 6.83 105 GLY A CA 1
ATOM 791 C C . GLY A 1 105 ? 13.097 39.321 0.094 1.00 7.11 105 GLY A C 1
ATOM 792 O O . GLY A 1 105 ? 13.580 39.051 1.199 1.00 5.03 105 GLY A O 1
ATOM 793 N N . GLY A 1 106 ? 12.450 40.456 -0.160 1.00 5.43 106 GLY A N 1
ATOM 794 C CA . GLY A 1 106 ? 12.237 41.438 0.892 1.00 5.52 106 GLY A CA 1
ATOM 795 C C . GLY A 1 106 ? 11.210 40.910 1.875 1.00 7.24 106 GLY A C 1
ATOM 796 O O . GLY A 1 106 ? 11.291 41.161 3.081 1.00 6.12 106 GLY A O 1
ATOM 797 N N . GLY A 1 107 ? 10.232 40.175 1.352 1.00 7.61 107 GLY A N 1
ATOM 798 C CA . GLY A 1 107 ? 9.216 39.595 2.210 1.00 7.87 107 GLY A CA 1
ATOM 799 C C . GLY A 1 107 ? 9.866 38.561 3.110 1.00 8.02 107 GLY A C 1
ATOM 800 O O . GLY A 1 107 ? 9.534 38.458 4.292 1.00 7.23 107 GLY A O 1
ATOM 801 N N . LEU A 1 108 ? 10.793 37.788 2.548 1.00 5.46 108 LEU A N 1
ATOM 802 C CA . LEU A 1 108 ? 11.495 36.766 3.317 1.00 5.70 108 LEU A CA 1
ATOM 803 C C . LEU A 1 108 ? 12.392 37.412 4.366 1.00 6.76 108 LEU A C 1
ATOM 804 O O . LEU A 1 108 ? 12.558 36.879 5.456 1.00 5.96 108 LEU A O 1
ATOM 809 N N . ALA A 1 109 ? 12.972 38.561 4.031 1.00 5.70 109 ALA A N 1
ATOM 810 C CA . ALA A 1 109 ? 13.843 39.266 4.963 1.00 5.81 109 ALA A CA 1
ATOM 811 C C . ALA A 1 109 ? 13.043 39.670 6.194 1.00 6.84 109 ALA A C 1
ATOM 812 O O . ALA A 1 109 ? 13.487 39.472 7.322 1.00 6.18 109 ALA A O 1
ATOM 814 N N . ILE A 1 110 ? 11.866 40.243 5.965 1.00 5.28 110 ILE A N 1
ATOM 815 C CA . ILE A 1 110 ? 10.992 40.669 7.051 1.00 5.58 110 ILE A CA 1
ATOM 816 C C . ILE A 1 110 ? 10.595 39.465 7.903 1.00 6.52 110 ILE A C 1
ATOM 817 O O . ILE A 1 110 ? 10.665 39.509 9.134 1.00 7.89 110 ILE A O 1
ATOM 822 N N . ALA A 1 111 ? 10.188 38.387 7.243 1.00 6.35 111 ALA A N 1
ATOM 823 C CA . ALA A 1 111 ? 9.775 37.178 7.945 1.00 7.45 111 ALA A CA 1
ATOM 824 C C . ALA A 1 111 ? 10.905 36.593 8.789 1.00 8.46 111 ALA A C 1
ATOM 825 O O . ALA A 1 111 ? 10.665 36.066 9.878 1.00 8.17 111 ALA A O 1
ATOM 827 N N . THR A 1 112 ? 12.131 36.683 8.283 1.00 6.25 112 THR A N 1
ATOM 828 C CA . THR A 1 112 ? 13.292 36.163 8.996 1.00 5.25 112 THR A CA 1
ATOM 829 C C . THR A 1 112 ? 13.592 37.029 10.219 1.00 7.49 112 THR A C 1
ATOM 830 O O . THR A 1 112 ? 13.904 36.512 11.293 1.00 7.63 112 THR A O 1
ATOM 834 N N . ALA A 1 113 ? 13.487 38.346 10.060 1.00 6.21 113 ALA A N 1
ATOM 835 C CA . ALA A 1 113 ? 13.751 39.265 11.162 1.00 6.88 113 ALA A CA 1
ATOM 836 C C . ALA A 1 113 ? 12.732 39.090 12.282 1.00 10.09 113 ALA A C 1
ATOM 837 O O . ALA A 1 113 ? 13.042 39.321 13.448 1.00 11.11 113 ALA A O 1
ATOM 839 N N . LEU A 1 114 ? 11.516 38.685 11.929 1.00 7.55 114 LEU A N 1
ATOM 840 C CA . LEU A 1 114 ? 10.466 38.485 12.927 1.00 8.19 114 LEU A CA 1
ATOM 841 C C . LEU A 1 114 ? 10.637 37.180 13.705 1.00 10.91 114 LEU A C 1
ATOM 842 O O . LEU A 1 114 ? 10.393 37.139 14.912 1.00 13.08 114 LEU A O 1
ATOM 847 N N . ARG A 1 115 ? 11.054 36.119 13.018 1.00 8.53 115 ARG A N 1
ATOM 848 C CA . ARG A 1 115 ? 11.243 34.818 13.660 1.00 10.43 115 ARG A CA 1
ATOM 849 C C . ARG A 1 115 ? 12.617 34.651 14.302 1.00 11.25 115 ARG A C 1
ATOM 850 O O . ARG A 1 115 ? 12.765 33.917 15.283 1.00 13.14 115 ARG A O 1
ATOM 858 N N . TYR A 1 116 ? 13.615 35.332 13.746 1.00 7.79 116 TYR A N 1
ATOM 859 C CA . TYR A 1 116 ? 14.990 35.247 14.230 1.00 9.80 116 TYR A CA 1
ATOM 860 C C . TYR A 1 116 ? 15.580 36.644 14.371 1.00 9.42 116 TYR A C 1
ATOM 861 O O . TYR A 1 116 ? 16.603 36.971 13.764 1.00 9.64 116 TYR A O 1
ATOM 870 N N . SER A 1 117 ? 14.932 37.459 15.192 1.00 9.43 117 SER A N 1
ATOM 871 C CA . SER A 1 117 ? 15.345 38.838 15.403 1.00 9.90 117 SER A CA 1
ATOM 872 C C . SER A 1 117 ? 16.824 39.030 15.727 1.00 11.77 117 SER A C 1
ATOM 873 O O . SER A 1 117 ? 17.467 39.945 15.207 1.00 12.24 117 SER A O 1
ATOM 876 N N . GLU A 1 118 ? 17.372 38.167 16.572 1.00 12.55 118 GLU A N 1
ATOM 877 C CA . GLU A 1 118 ? 18.771 38.306 16.947 1.00 13.63 118 GLU A CA 1
ATOM 878 C C . GLU A 1 118 ? 19.768 37.940 15.853 1.00 11.63 118 GLU A C 1
ATOM 879 O O . GLU A 1 118 ? 20.954 38.247 15.973 1.00 13.64 118 GLU A O 1
ATOM 885 N N . ARG A 1 119 ? 19.290 37.305 14.784 1.00 8.10 119 ARG A N 1
ATOM 886 C CA . ARG A 1 119 ? 20.163 36.899 13.680 1.00 7.30 119 ARG A CA 1
ATOM 887 C C . ARG A 1 119 ? 20.229 37.963 12.580 1.00 6.22 119 ARG A C 1
ATOM 888 O O . ARG A 1 119 ? 21.074 37.886 11.686 1.00 6.42 119 ARG A O 1
ATOM 896 N N . VAL A 1 120 ? 19.340 38.948 12.646 1.00 8.21 120 VAL A N 1
ATOM 897 C CA . VAL A 1 120 ? 19.285 39.993 11.627 1.00 8.87 120 VAL A CA 1
ATOM 898 C C . VAL A 1 120 ? 19.654 41.371 12.170 1.00 9.24 120 VAL A C 1
ATOM 899 O O . VAL A 1 120 ? 19.127 41.804 13.197 1.00 8.67 120 VAL A O 1
ATOM 903 N N . ASP A 1 121 ? 20.558 42.055 11.470 1.00 6.59 121 ASP A N 1
ATOM 904 C CA . ASP A 1 121 ? 21.005 43.385 11.875 1.00 7.53 121 ASP A CA 1
ATOM 905 C C . ASP A 1 121 ? 20.208 44.432 11.092 1.00 7.83 121 ASP A C 1
ATOM 906 O O . ASP A 1 121 ? 19.046 44.681 11.395 1.00 11.13 121 ASP A O 1
ATOM 911 N N . ARG A 1 122 ? 20.825 45.042 10.085 1.00 7.97 122 ARG A N 1
ATOM 912 C CA . ARG A 1 122 ? 20.114 46.039 9.291 1.00 6.53 122 ARG A CA 1
ATOM 913 C C . ARG A 1 122 ? 19.473 45.393 8.069 1.00 5.24 122 ARG A C 1
ATOM 914 O O . ARG A 1 122 ? 19.953 44.373 7.575 1.00 6.61 122 ARG A O 1
ATOM 922 N N . MET A 1 123 ? 18.380 45.984 7.595 1.00 4.71 123 MET A N 1
ATOM 923 C CA . MET A 1 123 ? 17.678 45.455 6.431 1.00 4.28 123 MET A CA 1
ATOM 924 C C . MET A 1 123 ? 17.460 46.488 5.341 1.00 4.56 123 MET A C 1
ATOM 925 O O . MET A 1 123 ? 17.180 47.656 5.616 1.00 6.05 123 MET A O 1
ATOM 930 N N . VAL A 1 124 ? 17.585 46.036 4.101 1.00 4.89 124 VAL A N 1
ATOM 931 C CA . VAL A 1 124 ? 17.326 46.874 2.938 1.00 6.75 124 VAL A CA 1
ATOM 932 C C . VAL A 1 124 ? 16.203 46.128 2.218 1.00 7.65 124 VAL A C 1
ATOM 933 O O . VAL A 1 124 ? 16.363 44.968 1.827 1.00 7.38 124 VAL A O 1
ATOM 937 N N . LEU A 1 125 ? 15.059 46.785 2.072 1.00 5.96 125 LEU A N 1
ATOM 938 C CA . LEU A 1 125 ? 13.897 46.176 1.427 1.00 5.13 125 LEU A CA 1
ATOM 939 C C . LEU A 1 125 ? 13.634 46.907 0.114 1.00 3.79 125 LEU A C 1
ATOM 940 O O . LEU A 1 125 ? 13.237 48.069 0.121 1.00 7.27 125 LEU A O 1
ATOM 945 N N . MET A 1 126 ? 13.852 46.216 -1.003 1.00 5.25 126 MET A N 1
ATOM 946 C CA . MET A 1 126 ? 13.701 46.804 -2.340 1.00 5.43 126 MET A CA 1
ATOM 947 C C . MET A 1 126 ? 12.449 46.293 -3.057 1.00 7.65 126 MET A C 1
ATOM 948 O O . MET A 1 126 ? 12.366 45.110 -3.391 1.00 7.64 126 MET A O 1
ATOM 953 N N . GLY A 1 127 ? 11.488 47.191 -3.296 1.00 7.63 127 GLY A N 1
ATOM 954 C CA . GLY A 1 127 ? 10.236 46.818 -3.951 1.00 9.59 127 GLY A CA 1
ATOM 955 C C . GLY A 1 127 ? 9.728 45.536 -3.323 1.00 10.33 127 GLY A C 1
ATOM 956 O O . GLY A 1 127 ? 9.188 44.658 -4.002 1.00 8.05 127 GLY A O 1
ATOM 957 N N . ALA A 1 128 ? 9.874 45.460 -2.005 1.00 9.84 128 ALA A N 1
ATOM 958 C CA . ALA A 1 128 ? 9.550 44.273 -1.225 1.00 9.06 128 ALA A CA 1
ATOM 959 C C . ALA A 1 128 ? 8.125 43.841 -0.941 1.00 14.21 128 ALA A C 1
ATOM 960 O O . ALA A 1 128 ? 7.207 44.654 -0.821 1.00 10.36 128 ALA A O 1
ATOM 962 N N . ALA A 1 129 ? 7.970 42.522 -0.842 1.00 12.67 129 ALA A N 1
ATOM 963 C CA . ALA A 1 129 ? 6.705 41.910 -0.480 1.00 14.49 129 ALA A CA 1
ATOM 964 C C . ALA A 1 129 ? 6.771 42.046 1.039 1.00 16.97 129 ALA A C 1
ATOM 965 O O . ALA A 1 129 ? 7.812 42.436 1.578 1.00 16.81 129 ALA A O 1
ATOM 967 N N . GLY A 1 130 ? 5.687 41.733 1.737 1.00 17.61 130 GLY A N 1
ATOM 968 C CA . GLY A 1 130 ? 5.709 41.858 3.186 1.00 17.92 130 GLY A CA 1
ATOM 969 C C . GLY A 1 130 ? 4.434 42.466 3.737 1.00 16.15 130 GLY A C 1
ATOM 970 O O . GLY A 1 130 ? 4.118 42.299 4.909 1.00 15.07 130 GLY A O 1
ATOM 971 N N . THR A 1 131 ? 3.711 43.196 2.899 1.00 19.05 131 THR A N 1
ATOM 972 C CA . THR A 1 131 ? 2.454 43.791 3.328 1.00 20.62 131 THR A CA 1
ATOM 973 C C . THR A 1 131 ? 1.435 43.429 2.262 1.00 14.27 131 THR A C 1
ATOM 974 O O . THR A 1 131 ? 1.763 43.372 1.078 1.00 21.85 131 THR A O 1
ATOM 978 N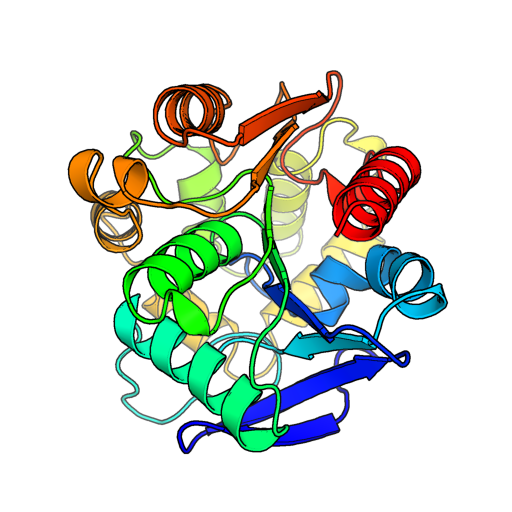 N . ARG A 1 132 ? 0.206 43.150 2.678 1.00 15.72 132 ARG A N 1
ATOM 979 C CA . ARG A 1 132 ? -0.822 42.778 1.721 1.00 16.57 132 ARG A CA 1
ATOM 980 C C . ARG A 1 132 ? -1.205 43.934 0.811 1.00 18.89 132 ARG A C 1
ATOM 981 O O . ARG A 1 132 ? -1.416 45.060 1.263 1.00 20.17 132 ARG A O 1
ATOM 989 N N . PHE A 1 133 ? -1.262 43.648 -0.483 1.00 15.03 133 PHE A N 1
ATOM 990 C CA . PHE A 1 133 ? -1.663 44.630 -1.477 1.00 13.87 133 PHE A CA 1
ATOM 991 C C . PHE A 1 133 ? -2.404 43.848 -2.550 1.00 12.21 133 PHE A C 1
ATOM 992 O O . PHE A 1 133 ? -2.178 42.649 -2.711 1.00 11.49 133 PHE A O 1
ATOM 1000 N N . ASP A 1 134 ? -3.307 44.512 -3.263 1.00 11.49 134 ASP A N 1
ATOM 1001 C CA . ASP A 1 134 ? -4.074 43.833 -4.300 1.00 9.90 134 ASP A CA 1
ATOM 1002 C C . ASP A 1 134 ? -3.199 43.447 -5.476 1.00 9.85 134 ASP A C 1
ATOM 1003 O O . ASP A 1 134 ? -2.435 44.266 -5.991 1.00 12.16 134 ASP A O 1
ATOM 1008 N N . VAL A 1 135 ? -3.316 42.191 -5.893 1.00 11.43 135 VAL A N 1
ATOM 1009 C CA . VAL A 1 135 ? -2.534 41.686 -7.010 1.00 13.33 135 VAL A CA 1
ATOM 1010 C C . VAL A 1 135 ? -2.616 42.632 -8.205 1.00 13.31 135 VAL A C 1
ATOM 1011 O O . VAL A 1 135 ? -3.686 43.123 -8.559 1.00 12.90 135 VAL A O 1
ATOM 1015 N N . THR A 1 136 ? -1.463 42.888 -8.809 1.00 8.96 136 THR A N 1
ATOM 1016 C CA . THR A 1 136 ? -1.354 43.771 -9.962 1.00 8.37 136 THR A CA 1
ATOM 1017 C C . THR A 1 136 ? -1.266 42.928 -11.224 1.00 9.43 136 THR A C 1
ATOM 1018 O O . THR A 1 136 ? -0.938 41.746 -11.161 1.00 7.94 136 THR A O 1
ATOM 1022 N N . GLU A 1 137 ? -1.562 43.524 -12.375 1.00 9.92 137 GLU A N 1
ATOM 1023 C CA . GLU A 1 137 ? -1.463 42.768 -13.613 1.00 12.53 137 GLU A CA 1
ATOM 1024 C C . GLU A 1 137 ? -0.003 42.388 -13.843 1.00 10.26 137 GLU A C 1
ATOM 1025 O O . GLU A 1 137 ? 0.290 41.315 -14.365 1.00 10.39 137 GLU A O 1
ATOM 1031 N N . GLY A 1 138 ? 0.910 43.269 -13.440 1.00 7.89 138 GLY A N 1
ATOM 1032 C CA . GLY A 1 138 ? 2.322 42.987 -13.609 1.00 8.74 138 GLY A CA 1
ATOM 1033 C C . GLY A 1 138 ? 2.740 41.762 -12.820 1.00 7.91 138 GLY A C 1
ATOM 1034 O O . GLY A 1 138 ? 3.428 40.882 -13.333 1.00 7.74 138 GLY A O 1
ATOM 1035 N N . LEU A 1 139 ? 2.325 41.698 -11.560 1.00 6.19 139 LEU A N 1
ATOM 1036 C CA . LEU A 1 139 ? 2.673 40.557 -10.728 1.00 7.25 139 LEU A CA 1
ATOM 1037 C C . LEU A 1 139 ? 2.039 39.273 -11.257 1.00 10.11 139 LEU A C 1
ATOM 1038 O O . LEU A 1 139 ? 2.670 38.214 -11.260 1.00 7.97 139 LEU A O 1
ATOM 1043 N N . ASN A 1 140 ? 0.796 39.360 -11.718 1.00 6.61 140 ASN A N 1
ATOM 1044 C CA . ASN A 1 140 ? 0.144 38.160 -12.219 1.00 8.49 140 ASN A CA 1
ATOM 1045 C C . ASN A 1 140 ? 0.803 37.668 -13.502 1.00 9.53 140 ASN A C 1
ATOM 1046 O O . ASN A 1 140 ? 0.815 36.470 -13.775 1.00 10.40 140 ASN A O 1
ATOM 1051 N N . ALA A 1 141 ? 1.358 38.590 -14.283 1.00 10.24 141 ALA A N 1
ATOM 1052 C CA . ALA A 1 141 ? 2.037 38.222 -15.520 1.00 11.11 141 ALA A CA 1
ATOM 1053 C C . ALA A 1 141 ? 3.353 37.521 -15.190 1.00 10.51 141 ALA A C 1
ATOM 1054 O O . ALA A 1 141 ? 3.713 36.525 -15.816 1.00 9.86 141 ALA A O 1
ATOM 1056 N N . VAL A 1 142 ? 4.070 38.047 -14.200 1.00 8.19 142 VAL A N 1
ATOM 1057 C CA . VAL A 1 142 ? 5.337 37.458 -13.794 1.00 8.62 142 VAL A CA 1
ATOM 1058 C C . VAL A 1 142 ? 5.141 36.039 -13.253 1.00 9.15 142 VAL A C 1
ATOM 1059 O O . VAL A 1 142 ? 5.772 35.096 -13.725 1.00 8.15 142 VAL A O 1
ATOM 1063 N N . TRP A 1 143 ? 4.263 35.883 -12.268 1.00 7.94 143 TRP A N 1
ATOM 1064 C CA . TRP A 1 143 ? 4.032 34.567 -11.692 1.00 6.72 143 TRP A CA 1
ATOM 1065 C C . TRP A 1 143 ? 3.287 33.623 -12.636 1.00 6.01 143 TRP A C 1
ATOM 1066 O O . TRP A 1 143 ? 3.387 32.401 -12.503 1.00 7.96 143 TRP A O 1
ATOM 1077 N N . GLY A 1 144 ? 2.557 34.186 -13.594 1.00 7.15 144 GLY A N 1
ATOM 1078 C CA . GLY A 1 144 ? 1.823 33.365 -14.549 1.00 8.33 144 GLY A CA 1
ATOM 1079 C C . GLY A 1 144 ? 2.596 33.090 -15.830 1.00 10.03 144 GLY A C 1
ATOM 1080 O O . GLY A 1 144 ? 2.050 32.571 -16.802 1.00 8.35 144 GLY A O 1
ATOM 1081 N N . TYR A 1 145 ? 3.877 33.435 -15.827 1.00 5.90 145 TYR A N 1
ATOM 1082 C CA . TYR A 1 145 ? 4.737 33.236 -16.990 1.00 7.14 145 TYR A CA 1
ATOM 1083 C C . TYR A 1 145 ? 4.836 31.789 -17.468 1.00 6.72 145 TYR A C 1
ATOM 1084 O O . TYR A 1 145 ? 4.904 30.862 -16.660 1.00 7.77 145 TYR A O 1
ATOM 1093 N N . THR A 1 146 ? 4.812 31.614 -18.788 1.00 8.05 146 THR A N 1
ATOM 1094 C CA . THR A 1 146 ? 5.034 30.313 -19.410 1.00 7.82 146 THR A CA 1
ATOM 1095 C C . THR A 1 146 ? 6.120 30.717 -20.413 1.00 5.51 146 THR A C 1
ATOM 1096 O O . THR A 1 146 ? 6.112 31.842 -20.915 1.00 7.45 146 THR A O 1
ATOM 1100 N N . PRO A 1 147 ? 7.078 29.824 -20.693 1.00 8.58 147 PRO A N 1
ATOM 1101 C CA . PRO A 1 147 ? 8.180 30.116 -21.617 1.00 7.61 147 PRO A CA 1
ATOM 1102 C C . PRO A 1 147 ? 7.932 30.505 -23.069 1.00 8.67 147 PRO A C 1
ATOM 1103 O O . PRO A 1 147 ? 7.159 29.875 -23.788 1.00 9.49 147 PRO A O 1
ATOM 1107 N N . SER A 1 148 ? 8.635 31.557 -23.474 1.00 9.25 148 SER A N 1
ATOM 1108 C CA . SER A 1 148 ? 8.637 32.082 -24.839 1.00 6.98 148 SER A CA 1
ATOM 1109 C C . SER A 1 148 ? 9.448 33.372 -24.792 1.00 7.34 148 SER A C 1
ATOM 1110 O O . SER A 1 148 ? 9.453 34.080 -23.780 1.00 7.83 148 SER A O 1
ATOM 1113 N N . ILE A 1 149 ? 10.164 33.665 -25.870 1.00 6.30 149 ILE A N 1
ATOM 1114 C CA . ILE A 1 149 ? 10.969 34.880 -25.899 1.00 7.07 149 ILE A CA 1
ATOM 1115 C C . ILE A 1 149 ? 10.086 36.127 -25.822 1.00 7.77 149 ILE A C 1
ATOM 1116 O O . ILE A 1 149 ? 10.472 37.124 -25.213 1.00 8.35 149 ILE A O 1
ATOM 1121 N N . GLU A 1 150 ? 8.899 36.073 -26.422 1.00 5.87 150 GLU A N 1
ATOM 1122 C CA . GLU A 1 150 ? 7.990 37.212 -26.387 1.00 7.55 150 GLU A CA 1
ATOM 1123 C C . GLU A 1 150 ? 7.448 37.404 -24.968 1.00 6.67 150 GLU A C 1
ATOM 1124 O O . GLU A 1 150 ? 7.316 38.533 -24.495 1.00 8.71 150 GLU A O 1
ATOM 1130 N N . ASN A 1 151 ? 7.139 36.307 -24.281 1.00 6.78 151 ASN A N 1
ATOM 1131 C CA . ASN A 1 151 ? 6.630 36.427 -22.915 1.00 6.26 151 ASN A CA 1
ATOM 1132 C C . ASN A 1 151 ? 7.713 36.969 -21.992 1.00 8.11 151 ASN A C 1
ATOM 1133 O O . ASN A 1 151 ? 7.424 37.750 -21.082 1.00 7.90 151 ASN A O 1
ATOM 1138 N N . MET A 1 152 ? 8.959 36.561 -22.220 1.00 6.94 152 MET A N 1
ATOM 1139 C CA . MET A 1 152 ? 10.055 37.047 -21.386 1.00 8.55 152 MET A CA 1
ATOM 1140 C C . MET A 1 152 ? 10.318 38.518 -21.688 1.00 8.94 152 MET A C 1
ATOM 1141 O O . MET A 1 152 ? 10.606 39.300 -20.782 1.00 8.99 152 MET A O 1
ATOM 1146 N N . ARG A 1 153 ? 10.214 38.896 -22.960 1.00 9.57 153 ARG A N 1
ATOM 1147 C CA . ARG A 1 153 ? 10.424 40.287 -23.346 1.00 9.95 153 ARG A CA 1
ATOM 1148 C C . ARG A 1 153 ? 9.372 41.138 -22.646 1.00 10.00 153 ARG A C 1
ATOM 1149 O O . ARG A 1 153 ? 9.662 42.233 -22.168 1.00 9.20 153 ARG A O 1
ATOM 1157 N N . ASN A 1 154 ? 8.150 40.621 -22.580 1.00 7.66 154 ASN A N 1
ATOM 1158 C CA . ASN A 1 154 ? 7.068 41.342 -21.924 1.00 8.36 154 ASN A CA 1
ATOM 1159 C C . ASN A 1 154 ? 7.350 41.506 -20.435 1.00 9.15 154 ASN A C 1
ATOM 1160 O O . ASN A 1 154 ? 7.099 42.571 -19.868 1.00 9.61 154 ASN A O 1
ATOM 1165 N N . LEU A 1 155 ? 7.870 40.458 -19.799 1.00 6.95 155 LEU A N 1
ATOM 1166 C CA . LEU A 1 155 ? 8.170 40.541 -18.371 1.00 9.97 155 LEU A CA 1
ATOM 1167 C C . LEU A 1 155 ? 9.267 41.555 -18.108 1.00 8.93 155 LEU A C 1
ATOM 1168 O O . LEU A 1 155 ? 9.191 42.332 -17.154 1.00 9.22 155 LEU A O 1
ATOM 1173 N N . LEU A 1 156 ? 10.300 41.535 -18.945 1.00 9.25 156 LEU A N 1
ATOM 1174 C CA . LEU A 1 156 ? 11.398 42.475 -18.789 1.00 10.59 156 LEU A CA 1
ATOM 1175 C C . LEU A 1 156 ? 10.860 43.894 -18.964 1.00 12.15 156 LEU A C 1
ATOM 1176 O O . LEU A 1 156 ? 11.276 44.808 -18.250 1.00 11.59 156 LEU A O 1
ATOM 1181 N N . ASP A 1 157 ? 9.930 44.076 -19.902 1.00 8.78 157 ASP A N 1
ATOM 1182 C CA . ASP A 1 157 ? 9.332 45.393 -20.120 1.00 9.78 157 ASP A CA 1
ATOM 1183 C C . ASP A 1 157 ? 8.568 45.831 -18.872 1.00 10.80 157 ASP A C 1
ATOM 1184 O O . ASP A 1 157 ? 8.574 47.009 -18.511 1.00 12.89 157 ASP A O 1
ATOM 1189 N N . ILE A 1 158 ? 7.903 44.880 -18.223 1.00 7.80 158 ILE A N 1
ATOM 1190 C CA . ILE A 1 158 ? 7.136 45.171 -17.017 1.00 8.83 158 ILE A CA 1
ATOM 1191 C C . ILE A 1 158 ? 8.064 45.638 -15.893 1.00 11.00 158 ILE A C 1
ATOM 1192 O O . ILE A 1 158 ? 7.704 46.510 -15.104 1.00 12.95 158 ILE A O 1
ATOM 1197 N N . PHE A 1 159 ? 9.261 45.063 -15.836 1.00 9.29 159 PHE A N 1
ATOM 1198 C CA . PHE A 1 159 ? 10.242 45.422 -14.815 1.00 8.37 159 PHE A CA 1
ATOM 1199 C C . PHE A 1 159 ? 10.936 46.757 -15.067 1.00 10.22 159 PHE A C 1
ATOM 1200 O O . PHE A 1 159 ? 11.239 47.501 -14.134 1.00 10.28 159 PHE A O 1
ATOM 1208 N N . ALA A 1 160 ? 11.194 47.050 -16.336 1.00 10.44 160 ALA A N 1
ATOM 1209 C CA . ALA A 1 160 ? 11.920 48.253 -16.718 1.00 10.53 160 ALA A CA 1
ATOM 1210 C C . ALA A 1 160 ? 11.142 49.543 -16.885 1.00 11.60 160 ALA A C 1
ATOM 1211 O O . ALA A 1 160 ? 9.972 49.543 -17.264 1.00 12.63 160 ALA A O 1
ATOM 1213 N N . TYR A 1 161 ? 11.820 50.649 -16.598 1.00 11.48 161 TYR A N 1
ATOM 1214 C CA . TYR A 1 161 ? 11.240 51.964 -16.788 1.00 9.76 161 TYR A CA 1
ATOM 1215 C C . TYR A 1 161 ? 11.646 52.334 -18.214 1.00 9.80 161 TYR A C 1
ATOM 1216 O O . TYR A 1 161 ? 10.818 52.737 -19.029 1.00 11.32 161 TYR A O 1
ATOM 1225 N N . ASP A 1 162 ? 12.936 52.185 -18.501 1.00 13.49 162 ASP A N 1
ATOM 1226 C CA . ASP A 1 162 ? 13.475 52.477 -19.827 1.00 13.82 162 ASP A CA 1
ATOM 1227 C C . ASP A 1 162 ? 13.501 51.164 -20.603 1.00 13.29 162 ASP A C 1
ATOM 1228 O O . ASP A 1 162 ? 14.401 50.346 -20.421 1.00 14.68 162 ASP A O 1
ATOM 1233 N N . ARG A 1 163 ? 12.513 50.962 -21.467 1.00 14.30 163 ARG A N 1
ATOM 1234 C CA . ARG A 1 163 ? 12.433 49.728 -22.237 1.00 14.52 163 ARG A CA 1
ATOM 1235 C C . ARG A 1 163 ? 13.564 49.521 -23.238 1.00 18.72 163 ARG A C 1
ATOM 1236 O O . ARG A 1 163 ? 13.698 48.435 -23.799 1.00 17.12 163 ARG A O 1
ATOM 1244 N N . SER A 1 164 ? 14.380 50.548 -23.459 1.00 21.14 164 SER A N 1
ATOM 1245 C CA . SER A 1 164 ? 15.490 50.428 -24.399 1.00 25.36 164 SER A CA 1
ATOM 1246 C C . SER A 1 164 ? 16.520 49.442 -23.857 1.00 26.61 164 SER A C 1
ATOM 1247 O O . SER A 1 164 ? 17.390 48.972 -24.589 1.00 31.06 164 SER A O 1
ATOM 1250 N N . LEU A 1 165 ? 16.412 49.130 -22.570 1.00 23.57 165 LEU A N 1
ATOM 1251 C CA . LEU A 1 165 ? 17.329 48.195 -21.930 1.00 25.83 165 LEU A CA 1
ATOM 1252 C C . LEU A 1 165 ? 16.939 46.758 -22.253 1.00 24.83 165 LEU A C 1
ATOM 1253 O O . LEU A 1 165 ? 17.762 45.847 -22.170 1.00 24.13 165 LEU A O 1
ATOM 1258 N N . VAL A 1 166 ? 15.676 46.562 -22.617 1.00 21.02 166 VAL A N 1
ATOM 1259 C CA . VAL A 1 166 ? 15.177 45.235 -22.954 1.00 19.85 166 VAL A CA 1
ATOM 1260 C C . VAL A 1 166 ? 15.531 44.904 -24.399 1.00 19.51 166 VAL A C 1
ATOM 1261 O O . VAL A 1 166 ? 14.819 45.284 -25.328 1.00 21.20 166 VAL A O 1
ATOM 1265 N N . THR A 1 167 ? 16.640 44.194 -24.577 1.00 17.88 167 THR A N 1
ATOM 1266 C CA . THR A 1 167 ? 17.109 43.815 -25.905 1.00 17.26 167 THR A CA 1
ATOM 1267 C C . THR A 1 167 ? 16.696 42.393 -26.254 1.00 17.87 167 THR A C 1
ATOM 1268 O O . THR A 1 167 ? 16.360 41.600 -25.372 1.00 15.22 167 THR A O 1
ATOM 1272 N N . ASP A 1 168 ? 16.723 42.071 -27.544 1.00 16.67 168 ASP A N 1
ATOM 1273 C CA . ASP A 1 168 ? 16.365 40.732 -27.983 1.00 16.56 168 ASP A CA 1
ATOM 1274 C C . ASP A 1 168 ? 17.310 39.732 -27.330 1.00 15.32 168 ASP A C 1
ATOM 1275 O O . ASP A 1 168 ? 16.900 38.644 -26.935 1.00 14.40 168 ASP A O 1
ATOM 1280 N N . GLU A 1 169 ? 18.579 40.109 -27.211 1.00 13.94 169 GLU A N 1
ATOM 1281 C CA . GLU A 1 169 ? 19.574 39.230 -26.607 1.00 13.85 169 GLU A CA 1
ATOM 1282 C C . GLU A 1 169 ? 19.252 38.930 -25.143 1.00 13.50 169 GLU A C 1
ATOM 1283 O O . GLU A 1 169 ? 19.314 37.777 -24.712 1.00 11.30 169 GLU A O 1
ATOM 1289 N N . LEU A 1 170 ? 18.908 39.962 -24.379 1.00 10.61 170 LEU A N 1
ATOM 1290 C CA . LEU A 1 170 ? 18.582 39.764 -22.971 1.00 11.10 170 LEU A CA 1
ATOM 1291 C C . LEU A 1 170 ? 17.348 38.881 -22.818 1.00 8.76 170 LEU A C 1
ATOM 1292 O O . LEU A 1 170 ? 17.316 37.992 -21.966 1.00 9.19 170 LEU A O 1
ATOM 1297 N N . ALA A 1 171 ? 16.331 39.134 -23.635 1.00 10.34 171 ALA A N 1
ATOM 1298 C CA . ALA A 1 171 ? 15.108 38.345 -23.575 1.00 10.24 171 ALA A CA 1
ATOM 1299 C C . ALA A 1 171 ? 15.429 36.894 -23.919 1.00 10.49 171 ALA A C 1
ATOM 1300 O O . ALA A 1 171 ? 14.889 35.965 -23.320 1.00 9.25 171 ALA A O 1
ATOM 1302 N N . ARG A 1 172 ? 16.322 36.704 -24.884 1.00 9.37 172 ARG A N 1
ATOM 1303 C CA . ARG A 1 172 ? 16.705 35.361 -25.294 1.00 10.06 172 ARG A CA 1
ATOM 1304 C C . ARG A 1 172 ? 17.462 34.630 -24.181 1.00 8.87 172 ARG A C 1
ATOM 1305 O O . ARG A 1 172 ? 17.200 33.457 -23.907 1.00 7.71 172 ARG A O 1
ATOM 1313 N N . LEU A 1 173 ? 18.396 35.325 -23.539 1.00 6.93 173 LEU A N 1
ATOM 1314 C CA . LEU A 1 173 ? 19.178 34.725 -22.466 1.00 9.77 173 LEU A CA 1
ATOM 1315 C C . LEU A 1 173 ? 18.334 34.370 -21.250 1.00 8.55 173 LEU A C 1
ATOM 1316 O O . LEU A 1 173 ? 18.535 33.320 -20.638 1.00 8.14 173 LEU A O 1
ATOM 1321 N N . ARG A 1 174 ? 17.391 35.233 -20.889 1.00 8.52 174 ARG A N 1
ATOM 1322 C CA . ARG A 1 174 ? 16.561 34.928 -19.731 1.00 8.70 174 ARG A CA 1
ATOM 1323 C C . ARG A 1 174 ? 15.534 33.863 -20.080 1.00 8.45 174 ARG A C 1
ATOM 1324 O O . ARG A 1 174 ? 15.129 33.081 -19.221 1.00 7.55 174 ARG A O 1
ATOM 1332 N N . TYR A 1 175 ? 15.111 33.829 -21.342 1.00 7.76 175 TYR A N 1
ATOM 1333 C CA . TYR A 1 175 ? 14.177 32.803 -21.778 1.00 6.49 175 TYR A CA 1
ATOM 1334 C C . TYR A 1 175 ? 14.904 31.472 -21.609 1.00 5.42 175 TYR A C 1
ATOM 1335 O O . TYR A 1 175 ? 14.359 30.518 -21.060 1.00 6.94 175 TYR A O 1
ATOM 1344 N N . GLU A 1 176 ? 16.148 31.415 -22.082 1.00 6.29 176 GLU A N 1
ATOM 1345 C CA . GLU A 1 176 ? 16.932 30.195 -21.972 1.00 7.69 176 GLU A CA 1
ATOM 1346 C C . GLU A 1 176 ? 17.119 29.795 -20.515 1.00 8.06 176 GLU A C 1
ATOM 1347 O O . GLU A 1 176 ? 17.076 28.614 -20.182 1.00 8.08 176 GLU A O 1
ATOM 1353 N N . ALA A 1 177 ? 17.318 30.775 -19.642 1.00 6.93 177 ALA A N 1
ATOM 1354 C CA . ALA A 1 177 ? 17.485 30.454 -18.233 1.00 7.00 177 ALA A CA 1
ATOM 1355 C C . ALA A 1 177 ? 16.192 29.871 -17.662 1.00 6.41 177 ALA A C 1
ATOM 1356 O O . ALA A 1 177 ? 16.226 28.978 -16.817 1.00 7.86 177 ALA A O 1
ATOM 1358 N N . SER A 1 178 ? 15.052 30.367 -18.139 1.00 6.28 178 SER A N 1
ATOM 1359 C CA . SER A 1 178 ? 13.754 29.914 -17.644 1.00 8.14 178 SER A CA 1
ATOM 1360 C C . SER A 1 178 ? 13.352 28.500 -18.064 1.00 9.45 178 SER A C 1
ATOM 1361 O O . SER A 1 178 ? 12.498 27.881 -17.421 1.00 8.18 178 SER A O 1
ATOM 1364 N N . ILE A 1 179 ? 13.956 27.980 -19.130 1.00 6.98 179 ILE A N 1
ATOM 1365 C CA . ILE A 1 179 ? 13.609 26.637 -19.580 1.00 8.17 179 ILE A CA 1
ATOM 1366 C C . ILE A 1 179 ? 14.613 25.562 -19.168 1.00 7.74 179 ILE A C 1
ATOM 1367 O O . ILE A 1 179 ? 14.534 24.424 -19.638 1.00 12.10 179 ILE A O 1
ATOM 1372 N N . GLN A 1 180 ? 15.552 25.907 -18.293 1.00 7.77 180 GLN A N 1
ATOM 1373 C CA . GLN A 1 180 ? 16.525 24.919 -17.837 1.00 10.34 180 GLN A CA 1
ATOM 1374 C C . GLN A 1 180 ? 15.761 23.791 -17.145 1.00 9.90 180 GLN A C 1
ATOM 1375 O O . GLN A 1 180 ? 14.672 24.004 -16.611 1.00 10.27 180 GLN A O 1
ATOM 1381 N N . PRO A 1 181 ? 16.316 22.570 -17.154 1.00 13.51 181 PRO A N 1
ATOM 1382 C CA . PRO A 1 181 ? 15.660 21.420 -16.524 1.00 13.14 181 PRO A CA 1
ATOM 1383 C C . PRO A 1 181 ? 15.098 21.676 -15.125 1.00 8.87 181 PRO A C 1
ATOM 1384 O O . PRO A 1 181 ? 15.823 22.086 -14.220 1.00 12.88 181 PRO A O 1
ATOM 1388 N N . GLY A 1 182 ? 13.798 21.436 -14.974 1.00 13.55 182 GLY A N 1
ATOM 1389 C CA . GLY A 1 182 ? 13.139 21.606 -13.689 1.00 14.77 182 GLY A CA 1
ATOM 1390 C C . GLY A 1 182 ? 12.726 23.010 -13.288 1.00 14.25 182 GLY A C 1
ATOM 1391 O O . GLY A 1 182 ? 11.916 23.180 -12.371 1.00 11.81 182 GLY A O 1
ATOM 1392 N N . PHE A 1 183 ? 13.265 24.017 -13.967 1.00 11.82 183 PHE A N 1
ATOM 1393 C CA . PHE A 1 183 ? 12.955 25.409 -13.641 1.00 8.25 183 PHE A CA 1
ATOM 1394 C C . PHE A 1 183 ? 11.490 25.828 -13.762 1.00 10.19 183 PHE A C 1
ATOM 1395 O O . PHE A 1 183 ? 10.876 26.235 -12.774 1.00 11.39 183 PHE A O 1
ATOM 1403 N N . GLN A 1 184 ? 10.933 25.746 -14.966 1.00 12.57 184 GLN A N 1
ATOM 1404 C CA . GLN A 1 184 ? 9.545 26.144 -15.183 1.00 10.38 184 GLN A CA 1
ATOM 1405 C C . GLN A 1 184 ? 8.600 25.269 -14.369 1.00 15.07 184 GLN A C 1
ATOM 1406 O O . GLN A 1 184 ? 7.517 25.704 -13.977 1.00 12.80 184 GLN A O 1
ATOM 1412 N N . GLU A 1 185 ? 9.023 24.036 -14.105 1.00 12.49 185 GLU A N 1
ATOM 1413 C CA . GLU A 1 185 ? 8.216 23.108 -13.327 1.00 16.12 185 GLU A CA 1
ATOM 1414 C C . GLU A 1 185 ? 8.019 23.588 -11.890 1.00 14.09 185 GLU A C 1
ATOM 1415 O O . GLU A 1 185 ? 6.886 23.678 -11.414 1.00 17.54 185 GLU A O 1
ATOM 1421 N N . SER A 1 186 ? 9.112 23.895 -11.198 1.00 15.32 186 SER A N 1
ATOM 1422 C CA . SER A 1 186 ? 9.003 24.351 -9.818 1.00 12.78 186 SER A CA 1
ATOM 1423 C C . SER A 1 186 ? 8.384 25.742 -9.759 1.00 15.81 186 SER A C 1
ATOM 1424 O O . SER A 1 186 ? 7.625 26.055 -8.840 1.00 13.07 186 SER A O 1
ATOM 1427 N N . PHE A 1 187 ? 8.694 26.568 -10.754 1.00 12.72 187 PHE A N 1
ATOM 1428 C CA . PHE A 1 187 ? 8.170 27.928 -10.799 1.00 14.31 187 PHE A CA 1
ATOM 1429 C C . PHE A 1 187 ? 6.651 27.982 -10.960 1.00 11.56 187 PHE A C 1
ATOM 1430 O O . PHE A 1 187 ? 5.964 28.672 -10.203 1.00 12.21 187 PHE A O 1
ATOM 1438 N N . SER A 1 188 ? 6.133 27.253 -11.943 1.00 12.35 188 SER A N 1
ATOM 1439 C CA . SER A 1 188 ? 4.700 27.246 -12.220 1.00 12.89 188 SER A CA 1
ATOM 1440 C C . SER A 1 188 ? 3.861 26.656 -11.088 1.00 11.90 188 SER A C 1
ATOM 1441 O O . SER A 1 188 ? 2.701 27.019 -10.921 1.00 15.85 188 SER A O 1
ATOM 1444 N N . SER A 1 189 ? 4.446 25.755 -10.309 1.00 13.30 189 SER A N 1
ATOM 1445 C CA . SER A 1 189 ? 3.711 25.139 -9.205 1.00 12.55 189 SER A CA 1
ATOM 1446 C C . SER A 1 189 ? 3.823 25.969 -7.930 1.00 11.45 189 SER A C 1
ATOM 1447 O O . SER A 1 189 ? 3.162 25.690 -6.930 1.00 10.12 189 SER A O 1
ATOM 1450 N N . MET A 1 190 ? 4.646 27.007 -7.981 1.00 10.17 190 MET A N 1
ATOM 1451 C CA . MET A 1 190 ? 4.881 27.852 -6.822 1.00 8.85 190 MET A CA 1
ATOM 1452 C C . MET A 1 190 ? 3.755 28.818 -6.449 1.00 7.61 190 MET A C 1
ATOM 1453 O O . MET A 1 190 ? 3.334 28.875 -5.290 1.00 8.20 190 MET A O 1
ATOM 1458 N N . PHE A 1 191 ? 3.271 29.571 -7.432 1.00 5.30 191 PHE A N 1
ATOM 1459 C CA . PHE A 1 191 ? 2.243 30.582 -7.190 1.00 5.89 191 PHE A CA 1
ATOM 1460 C C . PHE A 1 191 ? 1.008 30.432 -8.073 1.00 4.48 191 PHE A C 1
ATOM 1461 O O . PHE A 1 191 ? 0.639 31.357 -8.797 1.00 6.74 191 PHE A O 1
ATOM 1469 N N . PRO A 1 192 ? 0.331 29.280 -8.000 1.00 5.19 192 PRO A N 1
ATOM 1470 C CA . PRO A 1 192 ? -0.862 29.063 -8.825 1.00 7.00 192 PRO A CA 1
ATOM 1471 C C . PRO A 1 192 ? -2.063 29.954 -8.492 1.00 5.09 192 PRO A C 1
ATOM 1472 O O . PRO A 1 192 ? -2.212 30.430 -7.366 1.00 6.43 192 PRO A O 1
ATOM 1476 N N . GLU A 1 193 ? -2.915 30.164 -9.492 1.00 5.29 193 GLU A N 1
ATOM 1477 C CA . GLU A 1 193 ? -4.121 30.978 -9.350 1.00 4.72 193 GLU A CA 1
ATOM 1478 C C . GLU A 1 193 ? -5.074 30.377 -8.320 1.00 4.00 193 GLU A C 1
ATOM 1479 O O . GLU A 1 193 ? -5.233 29.157 -8.254 1.00 7.05 193 GLU A O 1
ATOM 1485 N N . PRO A 1 194 ? -5.726 31.227 -7.506 1.00 5.30 194 PRO A N 1
ATOM 1486 C CA . PRO A 1 194 ? -5.624 32.694 -7.487 1.00 5.63 194 PRO A CA 1
ATOM 1487 C C . PRO A 1 194 ? -4.353 33.130 -6.765 1.00 5.97 194 PRO A C 1
ATOM 1488 O O . PRO A 1 194 ? -4.079 32.690 -5.654 1.00 6.61 194 PRO A O 1
ATOM 1492 N N . ARG A 1 195 ? -3.591 34.016 -7.393 1.00 5.41 195 ARG A N 1
ATOM 1493 C CA . ARG A 1 195 ? -2.323 34.447 -6.822 1.00 6.11 195 ARG A CA 1
ATOM 1494 C C . ARG A 1 195 ? -2.362 35.404 -5.636 1.00 6.85 195 ARG A C 1
ATOM 1495 O O . ARG A 1 195 ? -1.348 35.590 -4.963 1.00 7.36 195 ARG A O 1
ATOM 1503 N N . GLN A 1 196 ? -3.519 36.000 -5.362 1.00 7.02 196 GLN A N 1
ATOM 1504 C CA . GLN A 1 196 ? -3.637 36.897 -4.216 1.00 7.92 196 GLN A CA 1
ATOM 1505 C C . GLN A 1 196 ? -3.287 36.113 -2.954 1.00 6.87 196 GLN A C 1
ATOM 1506 O O . GLN A 1 196 ? -2.768 36.668 -1.986 1.00 7.20 196 GLN A O 1
ATOM 1512 N N . ARG A 1 197 ? -3.582 34.816 -2.972 1.00 7.35 197 ARG A N 1
ATOM 1513 C CA . ARG A 1 197 ? -3.307 33.950 -1.828 1.00 6.25 197 ARG A CA 1
ATOM 1514 C C . ARG A 1 197 ? -1.844 33.994 -1.401 1.00 7.12 197 ARG A C 1
ATOM 1515 O O . ARG A 1 197 ? -1.527 33.967 -0.210 1.00 7.68 197 ARG A O 1
ATOM 1523 N N . TRP A 1 198 ? -0.952 34.060 -2.384 1.00 7.50 198 TRP A N 1
ATOM 1524 C CA . TRP A 1 198 ? 0.477 34.050 -2.107 1.00 6.88 198 TRP A CA 1
ATOM 1525 C C . TRP A 1 198 ? 1.027 35.397 -1.664 1.00 9.23 198 TRP A C 1
ATOM 1526 O O . TRP A 1 198 ? 2.004 35.456 -0.917 1.00 8.37 198 TRP A O 1
ATOM 1537 N N . ILE A 1 199 ? 0.406 36.481 -2.115 1.00 7.89 199 ILE A N 1
ATOM 1538 C CA . ILE A 1 199 ? 0.829 37.804 -1.676 1.00 7.54 199 ILE A CA 1
ATOM 1539 C C . ILE A 1 199 ? 0.491 37.851 -0.187 1.00 8.68 199 ILE A C 1
ATOM 1540 O O . ILE A 1 199 ? 1.301 38.269 0.641 1.00 9.03 199 ILE A O 1
ATOM 1545 N N . ASP A 1 200 ? -0.713 37.395 0.142 1.00 9.05 200 ASP A N 1
ATOM 1546 C CA . ASP A 1 200 ? -1.188 37.384 1.521 1.00 10.86 200 ASP A CA 1
ATOM 1547 C C . ASP A 1 200 ? -0.357 36.464 2.416 1.00 11.50 200 ASP A C 1
ATOM 1548 O O . ASP A 1 200 ? -0.033 36.821 3.548 1.00 11.96 200 ASP A O 1
ATOM 1553 N N . ALA A 1 201 ? -0.006 35.287 1.904 1.00 10.28 201 ALA A N 1
ATOM 1554 C CA . ALA A 1 201 ? 0.778 34.320 2.671 1.00 10.81 201 ALA A CA 1
ATOM 1555 C C . ALA A 1 201 ? 2.214 34.777 2.925 1.00 11.73 201 ALA A C 1
ATOM 1556 O O . ALA A 1 201 ? 2.781 34.495 3.982 1.00 11.51 201 ALA A O 1
ATOM 1558 N N . LEU A 1 202 ? 2.797 35.486 1.962 1.00 9.47 202 LEU A N 1
ATOM 1559 C CA . LEU A 1 202 ? 4.169 35.973 2.089 1.00 9.32 202 LEU A CA 1
ATOM 1560 C C . LEU A 1 202 ? 4.264 37.237 2.933 1.00 10.96 202 LEU A C 1
ATOM 1561 O O . LEU A 1 202 ? 5.344 37.604 3.395 1.00 12.37 202 LEU A O 1
ATOM 1566 N N . ALA A 1 203 ? 3.131 37.901 3.132 1.00 8.20 203 ALA A N 1
ATOM 1567 C CA . ALA A 1 203 ? 3.101 39.129 3.911 1.00 8.15 203 ALA A CA 1
ATOM 1568 C C . ALA A 1 203 ? 3.175 38.871 5.409 1.00 8.72 203 ALA A C 1
ATOM 1569 O O . ALA A 1 203 ? 2.921 37.762 5.880 1.00 9.13 203 ALA A O 1
ATOM 1571 N N . SER A 1 204 ? 3.542 39.912 6.146 1.00 7.02 204 SER A N 1
ATOM 1572 C CA . SER A 1 204 ? 3.611 39.852 7.598 1.00 8.92 204 SER A CA 1
ATOM 1573 C C . SER A 1 204 ? 2.549 40.838 8.074 1.00 9.10 204 SER A C 1
ATOM 1574 O O . SER A 1 204 ? 2.211 41.776 7.354 1.00 10.70 204 SER A O 1
ATOM 1577 N N . SER A 1 205 ? 2.015 40.624 9.271 1.00 10.44 205 SER A N 1
ATOM 1578 C CA . SER A 1 205 ? 0.968 41.502 9.794 1.00 11.91 205 SER A CA 1
ATOM 1579 C C . SER A 1 205 ? 1.477 42.888 10.168 1.00 9.48 205 SER A C 1
ATOM 1580 O O . SER A 1 205 ? 2.655 43.066 10.490 1.00 10.16 205 SER A O 1
ATOM 1583 N N . ASP A 1 206 ? 0.582 43.872 10.126 1.00 11.05 206 ASP A N 1
ATOM 1584 C CA . ASP A 1 206 ? 0.950 45.238 10.485 1.00 10.41 206 ASP A CA 1
ATOM 1585 C C . ASP A 1 206 ? 1.497 45.228 11.905 1.00 11.47 206 ASP A C 1
ATOM 1586 O O . ASP A 1 206 ? 2.515 45.850 12.202 1.00 11.35 206 ASP A O 1
ATOM 1591 N N . GLU A 1 207 ? 0.804 44.509 12.780 1.00 11.52 207 GLU A N 1
ATOM 1592 C CA . GLU A 1 207 ? 1.193 44.411 14.180 1.00 13.93 207 GLU A CA 1
ATOM 1593 C C . GLU A 1 207 ? 2.623 43.900 14.338 1.00 9.38 207 GLU A C 1
ATOM 1594 O O . GLU A 1 207 ? 3.419 44.468 15.088 1.00 10.34 207 GLU A O 1
ATOM 1600 N N . ASP A 1 208 ? 2.951 42.828 13.624 1.00 8.89 208 ASP A N 1
ATOM 1601 C CA . ASP A 1 208 ? 4.289 42.253 13.706 1.00 10.21 208 ASP A CA 1
ATOM 1602 C C . ASP A 1 208 ? 5.364 43.173 13.138 1.00 7.21 208 ASP A C 1
ATOM 1603 O O . ASP A 1 208 ? 6.424 43.349 13.741 1.00 8.93 208 ASP A O 1
ATOM 1608 N N . ILE A 1 209 ? 5.091 43.762 11.980 1.00 8.44 209 ILE A N 1
ATOM 1609 C CA . ILE A 1 209 ? 6.055 44.652 11.349 1.00 8.66 209 ILE A CA 1
ATOM 1610 C C . ILE A 1 209 ? 6.396 45.833 12.255 1.00 10.77 209 ILE A C 1
ATOM 1611 O O . ILE A 1 209 ? 7.533 46.295 12.272 1.00 9.48 209 ILE A O 1
ATOM 1616 N N . LYS A 1 210 ? 5.416 46.307 13.019 1.00 9.53 210 LYS A N 1
ATOM 1617 C CA . LYS A 1 210 ? 5.644 47.429 13.925 1.00 7.52 210 LYS A CA 1
ATOM 1618 C C . LYS A 1 210 ? 6.623 47.087 15.046 1.00 8.47 210 LYS A C 1
ATOM 1619 O O . LYS A 1 210 ? 7.187 47.987 15.667 1.00 11.59 210 LYS A O 1
ATOM 1625 N N . THR A 1 211 ? 6.826 45.797 15.311 1.00 8.74 211 THR A N 1
ATOM 1626 C CA . THR A 1 211 ? 7.746 45.394 16.375 1.00 10.60 211 THR A CA 1
ATOM 1627 C C . THR A 1 211 ? 9.205 45.317 15.934 1.00 11.66 211 THR A C 1
ATOM 1628 O O . THR A 1 211 ? 10.095 45.149 16.770 1.00 13.61 211 THR A O 1
ATOM 1632 N N . LEU A 1 212 ? 9.457 45.433 14.632 1.00 9.13 212 LEU A N 1
ATOM 1633 C CA . LEU A 1 212 ? 10.824 45.356 14.121 1.00 9.39 212 LEU A CA 1
ATOM 1634 C C . LEU A 1 212 ? 11.700 46.462 14.701 1.00 9.32 212 LEU A C 1
ATOM 1635 O O . LEU A 1 212 ? 11.395 47.643 14.565 1.00 8.84 212 LEU A O 1
ATOM 1640 N N . PRO A 1 213 ? 12.804 46.085 15.361 1.00 10.11 213 PRO A N 1
ATOM 1641 C CA . PRO A 1 213 ? 13.715 47.063 15.961 1.00 8.96 213 PRO A CA 1
ATOM 1642 C C . PRO A 1 213 ? 14.857 47.480 15.038 1.00 10.69 213 PRO A C 1
ATOM 1643 O O . PRO A 1 213 ? 15.570 48.441 15.319 1.00 14.52 213 PRO A O 1
ATOM 1647 N N . ASN A 1 214 ? 15.007 46.757 13.932 1.00 10.29 214 ASN A N 1
ATOM 1648 C CA . ASN A 1 214 ? 16.089 46.984 12.972 1.00 13.37 214 ASN A CA 1
ATOM 1649 C C . ASN A 1 214 ? 16.107 48.295 12.197 1.00 8.69 214 ASN A C 1
ATOM 1650 O O . ASN A 1 214 ? 15.064 48.781 11.763 1.00 9.93 214 ASN A O 1
ATOM 1655 N N . GLU A 1 215 ? 17.304 48.858 12.022 1.00 10.50 215 GLU A N 1
ATOM 1656 C CA . GLU A 1 215 ? 17.461 50.058 11.203 1.00 8.60 215 GLU A CA 1
ATOM 1657 C C . GLU A 1 215 ? 17.121 49.490 9.829 1.00 8.40 215 GLU A C 1
ATOM 1658 O O . GLU A 1 215 ? 17.677 48.461 9.426 1.00 7.09 215 GLU A O 1
ATOM 1664 N N . THR A 1 216 ? 16.224 50.150 9.108 1.00 7.18 216 THR A N 1
ATOM 1665 C CA . THR A 1 216 ? 15.790 49.641 7.815 1.00 7.14 216 THR A CA 1
ATOM 1666 C C . THR A 1 216 ? 15.787 50.705 6.726 1.00 7.30 216 THR A C 1
ATOM 1667 O O . THR A 1 216 ? 15.441 51.857 6.974 1.00 7.53 216 THR A O 1
ATOM 1671 N N . LEU A 1 217 ? 16.189 50.305 5.523 1.00 5.10 217 LEU A N 1
ATOM 1672 C CA . LEU A 1 217 ? 16.199 51.200 4.374 1.00 6.23 217 LEU A CA 1
ATOM 1673 C C . LEU A 1 217 ? 15.240 50.606 3.346 1.00 5.87 217 LEU A C 1
ATOM 1674 O O . LEU A 1 217 ? 15.481 49.521 2.819 1.00 6.55 217 LEU A O 1
ATOM 1679 N N . ILE A 1 218 ? 14.150 51.321 3.080 1.00 4.55 218 ILE A N 1
ATOM 1680 C CA . ILE A 1 218 ? 13.133 50.877 2.132 1.00 4.48 218 ILE A CA 1
ATOM 1681 C C . ILE A 1 218 ? 13.351 51.608 0.808 1.00 5.02 218 ILE A C 1
ATOM 1682 O O . ILE A 1 218 ? 13.361 52.835 0.766 1.00 6.90 218 ILE A O 1
ATOM 1687 N N . ILE A 1 219 ? 13.531 50.844 -0.266 1.00 4.77 219 ILE A N 1
ATOM 1688 C CA . ILE A 1 219 ? 13.783 51.406 -1.590 1.00 3.66 219 ILE A CA 1
ATOM 1689 C C . ILE A 1 219 ? 12.706 50.966 -2.575 1.00 4.77 219 ILE A C 1
ATOM 1690 O O . ILE A 1 219 ? 12.306 49.804 -2.581 1.00 6.59 219 ILE A O 1
ATOM 1695 N N . HIS A 1 220 ? 12.246 51.890 -3.415 1.00 4.63 220 HIS A N 1
ATOM 1696 C CA . HIS A 1 220 ? 11.206 51.563 -4.386 1.00 3.75 220 HIS A CA 1
ATOM 1697 C C . HIS A 1 220 ? 11.316 52.444 -5.627 1.00 4.29 220 HIS A C 1
ATOM 1698 O O . HIS A 1 220 ? 11.743 53.596 -5.548 1.00 6.36 220 HIS A O 1
ATOM 1705 N N . GLY A 1 221 ? 10.941 51.885 -6.772 1.00 5.52 221 GLY A N 1
ATOM 1706 C CA . GLY A 1 221 ? 10.954 52.645 -8.010 1.00 7.30 221 GLY A CA 1
ATOM 1707 C C . GLY A 1 221 ? 9.559 53.223 -8.173 1.00 7.29 221 GLY A C 1
ATOM 1708 O O . GLY A 1 221 ? 8.573 52.494 -8.091 1.00 8.71 221 GLY A O 1
ATOM 1709 N N . ARG A 1 222 ? 9.467 54.529 -8.401 1.00 4.88 222 ARG A N 1
ATOM 1710 C CA . ARG A 1 222 ? 8.171 55.185 -8.531 1.00 6.28 222 ARG A CA 1
ATOM 1711 C C . ARG A 1 222 ? 7.229 54.502 -9.517 1.00 5.63 222 ARG A C 1
ATOM 1712 O O . ARG A 1 222 ? 6.045 54.307 -9.229 1.00 8.98 222 ARG A O 1
ATOM 1720 N N . GLU A 1 223 ? 7.768 54.130 -10.672 1.00 6.94 223 GLU A N 1
ATOM 1721 C CA . GLU A 1 223 ? 6.983 53.506 -11.728 1.00 7.30 223 GLU A CA 1
ATOM 1722 C C . GLU A 1 223 ? 6.832 51.980 -11.654 1.00 8.71 223 GLU A C 1
ATOM 1723 O O . GLU A 1 223 ? 6.373 51.357 -12.613 1.00 10.05 223 GLU A O 1
ATOM 1729 N N . ASP A 1 224 ? 7.205 51.382 -10.526 1.00 6.37 224 ASP A N 1
ATOM 1730 C CA . ASP A 1 224 ? 7.112 49.926 -10.352 1.00 5.82 224 ASP A CA 1
ATOM 1731 C C . ASP A 1 224 ? 5.735 49.386 -10.756 1.00 8.41 224 ASP A C 1
ATOM 1732 O O . ASP A 1 224 ? 4.719 49.751 -10.163 1.00 7.75 224 ASP A O 1
ATOM 1737 N N . GLN A 1 225 ? 5.714 48.508 -11.757 1.00 7.48 225 GLN A N 1
ATOM 1738 C CA . GLN A 1 225 ? 4.476 47.913 -12.262 1.00 7.39 225 GLN A CA 1
ATOM 1739 C C . GLN A 1 225 ? 4.131 46.579 -11.606 1.00 9.25 225 GLN A C 1
ATOM 1740 O O . GLN A 1 225 ? 3.054 46.030 -11.839 1.00 10.79 225 GLN A O 1
ATOM 1746 N N . VAL A 1 226 ? 5.042 46.056 -10.796 1.00 6.75 226 VAL A N 1
ATOM 1747 C CA . VAL A 1 226 ? 4.826 44.766 -10.146 1.00 7.26 226 VAL A CA 1
ATOM 1748 C C . VAL A 1 226 ? 4.337 44.933 -8.713 1.00 7.88 226 VAL A C 1
ATOM 1749 O O . VAL A 1 226 ? 3.283 44.412 -8.341 1.00 8.01 226 VAL A O 1
ATOM 1753 N N . VAL A 1 227 ? 5.114 45.644 -7.903 1.00 5.96 227 VAL A N 1
ATOM 1754 C CA . VAL A 1 227 ? 4.731 45.910 -6.522 1.00 5.51 227 VAL A CA 1
ATOM 1755 C C . VAL A 1 227 ? 4.473 47.414 -6.481 1.00 6.25 227 VAL A C 1
ATOM 1756 O O . VAL A 1 227 ? 5.360 48.208 -6.786 1.00 6.55 227 VAL A O 1
ATOM 1760 N N . PRO A 1 228 ? 3.250 47.826 -6.111 1.00 7.02 228 PRO A N 1
ATOM 1761 C CA . PRO A 1 228 ? 2.919 49.254 -6.057 1.00 8.08 228 PRO A CA 1
ATOM 1762 C C . PRO A 1 228 ? 3.721 50.059 -5.042 1.00 7.53 228 PRO A C 1
ATOM 1763 O O . PRO A 1 228 ? 4.055 49.566 -3.963 1.00 7.08 228 PRO A O 1
ATOM 1767 N N . LEU A 1 229 ? 4.029 51.301 -5.399 1.00 6.55 229 LEU A N 1
ATOM 1768 C CA . LEU A 1 229 ? 4.781 52.179 -4.511 1.00 6.25 229 LEU A CA 1
ATOM 1769 C C . LEU A 1 229 ? 4.091 52.262 -3.154 1.00 6.47 229 LEU A C 1
ATOM 1770 O O . LEU A 1 229 ? 4.750 52.340 -2.116 1.00 7.87 229 LEU A O 1
ATOM 1775 N N . SER A 1 230 ? 2.762 52.234 -3.169 1.00 8.88 230 SER A N 1
ATOM 1776 C CA . SER A 1 230 ? 1.977 52.310 -1.943 1.00 7.76 230 SER A CA 1
ATOM 1777 C C . SER A 1 230 ? 2.387 51.256 -0.914 1.00 8.33 230 SER A C 1
ATOM 1778 O O . SER A 1 230 ? 2.265 51.479 0.288 1.00 7.31 230 SER A O 1
ATOM 1781 N N . SER A 1 231 ? 2.866 50.106 -1.380 1.00 6.93 231 SER A N 1
ATOM 1782 C CA . SER A 1 231 ? 3.289 49.054 -0.461 1.00 6.58 231 SER A CA 1
ATOM 1783 C C . SER A 1 231 ? 4.506 49.499 0.354 1.00 7.92 231 SER A C 1
ATOM 1784 O O . SER A 1 231 ? 4.573 49.260 1.561 1.00 7.90 231 SER A O 1
ATOM 1787 N N . SER A 1 232 ? 5.471 50.144 -0.297 1.00 7.12 232 SER A N 1
ATOM 1788 C CA . SER A 1 232 ? 6.657 50.608 0.418 1.00 4.58 232 SER A CA 1
ATOM 1789 C C . SER A 1 232 ? 6.334 51.818 1.281 1.00 7.22 232 SER A C 1
ATOM 1790 O O . SER A 1 232 ? 6.970 52.034 2.315 1.00 8.74 232 SER A O 1
ATOM 1793 N N . LEU A 1 233 ? 5.355 52.612 0.859 1.00 9.02 233 LEU A N 1
ATOM 1794 C CA . LEU A 1 233 ? 4.964 53.766 1.656 1.00 8.57 233 LEU A CA 1
ATOM 1795 C C . LEU A 1 233 ? 4.373 53.228 2.956 1.00 11.11 233 LEU A C 1
ATOM 1796 O O . LEU A 1 233 ? 4.584 53.796 4.027 1.00 10.21 233 LEU A O 1
ATOM 1801 N N . ARG A 1 234 ? 3.644 52.120 2.859 1.00 9.78 234 ARG A N 1
ATOM 1802 C CA . ARG A 1 234 ? 3.041 51.513 4.037 1.00 9.71 234 ARG A CA 1
ATOM 1803 C C . ARG A 1 234 ? 4.141 50.980 4.955 1.00 12.50 234 ARG A C 1
ATOM 1804 O O . ARG A 1 234 ? 4.108 51.199 6.164 1.00 9.67 234 ARG A O 1
ATOM 1812 N N . LEU A 1 235 ? 5.123 50.287 4.388 1.00 10.12 235 LEU A N 1
ATOM 1813 C CA . LEU A 1 235 ? 6.221 49.774 5.201 1.00 9.57 235 LEU A CA 1
ATOM 1814 C C . LEU A 1 235 ? 6.911 50.945 5.896 1.00 11.01 235 LEU A C 1
ATOM 1815 O O . LEU A 1 235 ? 7.372 50.824 7.032 1.00 12.70 235 LEU A O 1
ATOM 1820 N N . GLY A 1 236 ? 6.961 52.084 5.210 1.00 9.86 236 GLY A N 1
ATOM 1821 C CA . GLY A 1 236 ? 7.594 53.270 5.762 1.00 11.12 236 GLY A CA 1
ATOM 1822 C C . GLY A 1 236 ? 6.850 53.857 6.948 1.00 10.23 236 GLY A C 1
ATOM 1823 O O . GLY A 1 236 ? 7.436 54.579 7.753 1.00 15.11 236 GLY A O 1
ATOM 1824 N N . GLU A 1 237 ? 5.559 53.555 7.055 1.00 10.72 237 GLU A N 1
ATOM 1825 C CA . GLU A 1 237 ? 4.753 54.053 8.168 1.00 10.86 237 GLU A CA 1
ATOM 1826 C C . GLU A 1 237 ? 4.822 53.070 9.335 1.00 12.29 237 GLU A C 1
ATOM 1827 O O . GLU A 1 237 ? 4.732 53.465 10.498 1.00 15.33 237 GLU A O 1
ATOM 1833 N N . LEU A 1 238 ? 4.981 51.788 9.014 1.00 8.17 238 LEU A N 1
ATOM 1834 C CA . LEU A 1 238 ? 5.016 50.725 10.020 1.00 7.08 238 LEU A CA 1
ATOM 1835 C C . LEU A 1 238 ? 6.343 50.508 10.750 1.00 10.12 238 LEU A C 1
ATOM 1836 O O . LEU A 1 238 ? 6.361 50.311 11.967 1.00 11.26 238 LEU A O 1
ATOM 1841 N N . ILE A 1 239 ? 7.448 50.529 10.014 1.00 8.47 239 ILE A N 1
ATOM 1842 C CA . ILE A 1 239 ? 8.755 50.304 10.621 1.00 7.53 239 ILE A CA 1
ATOM 1843 C C . ILE A 1 239 ? 9.281 51.583 11.262 1.00 6.98 239 ILE A C 1
ATOM 1844 O O . ILE A 1 239 ? 9.407 52.615 10.603 1.00 9.33 239 ILE A O 1
ATOM 1849 N N . ASP A 1 240 ? 9.602 51.508 12.551 1.00 7.04 240 ASP A N 1
ATOM 1850 C CA . ASP A 1 240 ? 10.067 52.687 13.276 1.00 8.78 240 ASP A CA 1
ATOM 1851 C C . ASP A 1 240 ? 11.380 53.301 12.804 1.00 7.48 240 ASP A C 1
ATOM 1852 O O . ASP A 1 240 ? 11.412 54.469 12.412 1.00 8.24 240 ASP A O 1
ATOM 1857 N N . ARG A 1 241 ? 12.466 52.536 12.862 1.00 5.96 241 ARG A N 1
ATOM 1858 C CA . ARG A 1 241 ? 13.767 53.049 12.438 1.00 6.81 241 ARG A CA 1
ATOM 1859 C C . ARG A 1 241 ? 13.932 52.848 10.945 1.00 6.93 241 ARG A C 1
ATOM 1860 O O . ARG A 1 241 ? 14.831 52.142 10.496 1.00 8.71 241 ARG A O 1
ATOM 1868 N N . ALA A 1 242 ? 13.067 53.496 10.175 1.00 8.02 242 ALA A N 1
ATOM 1869 C CA . ALA A 1 242 ? 13.105 53.345 8.735 1.00 5.82 242 ALA A CA 1
ATOM 1870 C C . ALA A 1 242 ? 13.365 54.613 7.946 1.00 6.86 242 ALA A C 1
ATOM 1871 O O . ALA A 1 242 ? 13.083 55.722 8.396 1.00 8.86 242 ALA A O 1
ATOM 1873 N N . GLN A 1 243 ? 13.928 54.414 6.763 1.00 5.97 243 GLN A N 1
ATOM 1874 C CA . GLN A 1 243 ? 14.183 55.484 5.815 1.00 7.35 243 GLN A CA 1
ATOM 1875 C C . GLN A 1 243 ? 13.560 54.962 4.535 1.00 7.17 243 GLN A C 1
ATOM 1876 O O . GLN A 1 243 ? 13.605 53.759 4.261 1.00 7.40 243 GLN A O 1
ATOM 1882 N N . LEU A 1 244 ? 12.968 55.857 3.760 1.00 5.64 244 LEU A N 1
ATOM 1883 C CA . LEU A 1 244 ? 12.353 55.474 2.502 1.00 4.84 244 LEU A CA 1
ATOM 1884 C C . LEU A 1 244 ? 13.041 56.239 1.391 1.00 6.39 244 LEU A C 1
ATOM 1885 O O . LEU A 1 244 ? 13.218 57.451 1.487 1.00 7.99 244 LEU A O 1
ATOM 1890 N N . HIS A 1 245 ? 13.455 55.531 0.349 1.00 5.15 245 HIS A N 1
ATOM 1891 C CA . HIS A 1 245 ? 14.080 56.199 -0.774 1.00 3.97 245 HIS A CA 1
ATOM 1892 C C . HIS A 1 245 ? 13.370 55.734 -2.038 1.00 5.15 245 HIS A C 1
ATOM 1893 O O . HIS A 1 245 ? 13.401 54.551 -2.385 1.00 6.73 245 HIS A O 1
ATOM 1900 N N . VAL A 1 246 ? 12.710 56.673 -2.708 1.00 5.10 246 VAL A N 1
ATOM 1901 C CA . VAL A 1 246 ? 11.978 56.373 -3.929 1.00 3.75 246 VAL A CA 1
ATOM 1902 C C . VAL A 1 246 ? 12.698 56.974 -5.126 1.00 6.87 246 VAL A C 1
ATOM 1903 O O . VAL A 1 246 ? 12.984 58.167 -5.148 1.00 6.11 246 VAL A O 1
ATOM 1907 N N . PHE A 1 247 ? 12.992 56.135 -6.113 1.00 5.40 247 PHE A N 1
ATOM 1908 C CA . PHE A 1 247 ? 13.662 56.587 -7.327 1.00 6.09 247 PHE A CA 1
ATOM 1909 C C . PHE A 1 247 ? 12.641 56.874 -8.417 1.00 7.59 247 PHE A C 1
ATOM 1910 O O . PHE A 1 247 ? 11.873 55.987 -8.795 1.00 6.73 247 PHE A O 1
ATOM 1918 N N . GLY A 1 248 ? 12.623 58.107 -8.915 1.00 7.10 248 GLY A N 1
ATOM 1919 C CA . GLY A 1 248 ? 11.728 58.433 -10.012 1.00 9.03 248 GLY A CA 1
ATOM 1920 C C . GLY A 1 248 ? 12.396 57.877 -11.261 1.00 8.11 248 GLY A C 1
ATOM 1921 O O . GLY A 1 248 ? 13.610 57.648 -11.255 1.00 8.97 248 GLY A O 1
ATOM 1922 N N . ARG A 1 249 ? 11.621 57.658 -12.323 1.00 7.47 249 ARG A N 1
ATOM 1923 C CA . ARG A 1 249 ? 12.152 57.108 -13.574 1.00 8.05 249 ARG A CA 1
ATOM 1924 C C . ARG A 1 249 ? 12.840 55.777 -13.284 1.00 6.38 249 ARG A C 1
ATOM 1925 O O . ARG A 1 249 ? 13.966 55.524 -13.713 1.00 9.13 249 ARG A O 1
ATOM 1933 N N . CYS A 1 250 ? 12.137 54.922 -12.553 1.00 5.56 250 CYS A N 1
ATOM 1934 C CA . CYS A 1 250 ? 12.679 53.628 -12.177 1.00 8.46 250 CYS A CA 1
ATOM 1935 C C . CYS A 1 250 ? 11.538 52.663 -11.897 1.00 6.94 250 CYS A C 1
ATOM 1936 O O . CYS A 1 250 ? 10.568 53.014 -11.228 1.00 8.40 250 CYS A O 1
ATOM 1939 N N . GLY A 1 251 ? 11.656 51.451 -12.428 1.00 7.51 251 GLY A N 1
ATOM 1940 C CA . GLY A 1 251 ? 10.627 50.453 -12.212 1.00 11.44 251 GLY A CA 1
ATOM 1941 C C . GLY A 1 251 ? 10.996 49.476 -11.111 1.00 10.23 251 GLY A C 1
ATOM 1942 O O . GLY A 1 251 ? 11.586 49.856 -10.097 1.00 10.07 251 GLY A O 1
ATOM 1943 N N . HIS A 1 252 ? 10.656 48.209 -11.328 1.00 7.98 252 HIS A N 1
ATOM 1944 C CA . HIS A 1 252 ? 10.912 47.126 -10.377 1.00 8.29 252 HIS A CA 1
ATOM 1945 C C . HIS A 1 252 ? 12.329 46.562 -1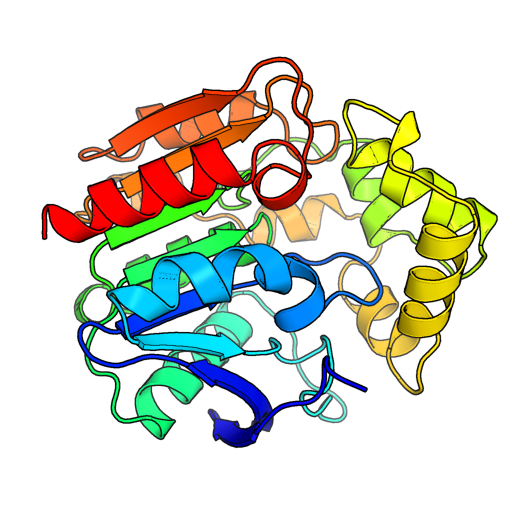0.553 1.00 11.98 252 HIS A C 1
ATOM 1946 O O . HIS A 1 252 ? 12.681 45.539 -9.961 1.00 17.24 252 HIS A O 1
ATOM 1953 N N . TRP A 1 253 ? 13.131 47.248 -11.360 1.00 11.77 253 TRP A N 1
ATOM 1954 C CA . TRP A 1 253 ? 14.497 46.837 -11.685 1.00 17.50 253 TRP A CA 1
ATOM 1955 C C . TRP A 1 253 ? 15.529 47.774 -11.044 1.00 14.04 253 TRP A C 1
ATOM 1956 O O . TRP A 1 253 ? 16.587 48.029 -11.610 1.00 19.47 253 TRP A O 1
ATOM 1967 N N . THR A 1 254 ? 15.212 48.267 -9.854 1.00 14.31 254 THR A N 1
ATOM 1968 C CA . THR A 1 254 ? 16.059 49.214 -9.134 1.00 12.53 254 THR A CA 1
ATOM 1969 C C . THR A 1 254 ? 17.572 48.978 -9.087 1.00 14.69 254 THR A C 1
ATOM 1970 O O . THR A 1 254 ? 18.350 49.895 -9.366 1.00 12.83 254 THR A O 1
ATOM 1974 N N . GLN A 1 255 ? 17.997 47.770 -8.726 1.00 11.86 255 GLN A N 1
ATOM 1975 C CA . GLN A 1 255 ? 19.427 47.486 -8.634 1.00 12.98 255 GLN A CA 1
ATOM 1976 C C . GLN A 1 255 ? 20.075 47.473 -10.016 1.00 11.27 255 GLN A C 1
ATOM 1977 O O . GLN A 1 255 ? 21.303 47.503 -10.137 1.00 11.78 255 GLN A O 1
ATOM 1983 N N . ILE A 1 256 ? 19.242 47.439 -11.052 1.00 11.56 256 ILE A N 1
ATOM 1984 C CA . ILE A 1 256 ? 19.717 47.415 -12.432 1.00 12.62 256 ILE A CA 1
ATOM 1985 C C . ILE A 1 256 ? 19.616 48.781 -13.117 1.00 13.32 256 ILE A C 1
ATOM 1986 O O . ILE A 1 256 ? 20.521 49.181 -13.852 1.00 13.56 256 ILE A O 1
ATOM 1991 N N . GLU A 1 257 ? 18.521 49.496 -12.877 1.00 13.79 257 GLU A N 1
ATOM 1992 C CA . GLU A 1 257 ? 18.322 50.799 -13.506 1.00 9.93 257 GLU A CA 1
ATOM 1993 C C . GLU A 1 257 ? 18.822 52.018 -12.739 1.00 10.18 257 GLU A C 1
ATOM 1994 O O . GLU A 1 257 ? 18.879 53.121 -13.287 1.00 12.68 257 GLU A O 1
ATOM 2000 N N . GLN A 1 258 ? 19.172 51.823 -11.473 1.00 8.85 258 GLN A N 1
ATOM 2001 C CA . GLN A 1 258 ? 19.701 52.898 -10.637 1.00 7.94 258 GLN A CA 1
ATOM 2002 C C . GLN A 1 258 ? 20.843 52.273 -9.842 1.00 8.65 258 GLN A C 1
ATOM 2003 O O . GLN A 1 258 ? 21.030 52.553 -8.660 1.00 10.24 258 GLN A O 1
ATOM 2009 N N . THR A 1 259 ? 21.608 51.427 -10.527 1.00 8.93 259 THR A N 1
ATOM 2010 C CA . THR A 1 259 ? 22.723 50.693 -9.938 1.00 10.58 259 THR A CA 1
ATOM 2011 C C . THR A 1 259 ? 23.672 51.474 -9.036 1.00 6.06 259 THR A C 1
ATOM 2012 O O . THR A 1 259 ? 23.829 51.140 -7.862 1.00 7.57 259 THR A O 1
ATOM 2016 N N . ASP A 1 260 ? 24.314 52.505 -9.576 1.00 8.44 260 ASP A N 1
ATOM 2017 C CA . ASP A 1 260 ? 25.259 53.271 -8.775 1.00 8.30 260 ASP A CA 1
ATOM 2018 C C . ASP A 1 260 ? 24.619 53.957 -7.576 1.00 9.77 260 ASP A C 1
ATOM 2019 O O . ASP A 1 260 ? 25.194 53.965 -6.486 1.00 8.97 260 ASP A O 1
ATOM 2024 N N . ARG A 1 261 ? 23.437 54.534 -7.768 1.00 9.53 261 ARG A N 1
ATOM 2025 C CA . ARG A 1 261 ? 22.740 55.192 -6.665 1.00 7.18 261 ARG A CA 1
ATOM 2026 C C . ARG A 1 261 ? 22.362 54.169 -5.597 1.00 7.74 261 ARG A C 1
ATOM 2027 O O . ARG A 1 261 ? 22.544 54.404 -4.399 1.00 7.62 261 ARG A O 1
ATOM 2035 N N . PHE A 1 262 ? 21.837 53.033 -6.045 1.00 7.54 262 PHE A N 1
ATOM 2036 C CA . PHE A 1 262 ? 21.432 51.954 -5.150 1.00 8.26 262 PHE A CA 1
ATOM 2037 C C . PHE A 1 262 ? 22.625 51.442 -4.344 1.00 8.84 262 PHE A C 1
ATOM 2038 O O . PHE A 1 262 ? 22.558 51.329 -3.120 1.00 8.67 262 PHE A O 1
ATOM 2046 N N . ASN A 1 263 ? 23.719 51.134 -5.036 1.00 7.92 263 ASN A N 1
ATOM 2047 C CA . ASN A 1 263 ? 24.909 50.628 -4.362 1.00 7.85 263 ASN A CA 1
ATOM 2048 C C . ASN A 1 263 ? 25.457 51.613 -3.337 1.00 8.13 263 ASN A C 1
ATOM 2049 O O . ASN A 1 263 ? 25.840 51.218 -2.234 1.00 7.89 263 ASN A O 1
ATOM 2054 N N . ARG A 1 264 ? 25.485 52.892 -3.694 1.00 9.20 264 ARG A N 1
ATOM 2055 C CA . ARG A 1 264 ? 25.990 53.912 -2.782 1.00 11.10 264 ARG A CA 1
ATOM 2056 C C . ARG A 1 264 ? 25.131 54.033 -1.525 1.00 8.22 264 ARG A C 1
ATOM 2057 O O . ARG A 1 264 ? 25.654 54.120 -0.409 1.00 9.05 264 ARG A O 1
ATOM 2065 N N . LEU A 1 265 ? 23.816 54.040 -1.706 1.00 7.58 265 LEU A N 1
ATOM 2066 C CA . LEU A 1 265 ? 22.897 54.145 -0.577 1.00 8.43 265 LEU A CA 1
ATOM 2067 C C . LEU A 1 265 ? 23.055 52.966 0.370 1.00 8.44 265 LEU A C 1
ATOM 2068 O O . LEU A 1 265 ? 23.113 53.139 1.587 1.00 8.44 265 LEU A O 1
ATOM 2073 N N . VAL A 1 266 ? 23.119 51.767 -0.198 1.00 6.86 266 VAL A N 1
ATOM 2074 C CA . VAL A 1 266 ? 23.256 50.556 0.598 1.00 6.61 266 VAL A CA 1
ATOM 2075 C C . VAL A 1 266 ? 24.570 50.514 1.376 1.00 7.18 266 VAL A C 1
ATOM 2076 O O . VAL A 1 266 ? 24.569 50.252 2.579 1.00 8.38 266 VAL A O 1
ATOM 2080 N N . VAL A 1 267 ? 25.685 50.786 0.702 1.00 8.31 267 VAL A N 1
ATOM 2081 C CA . VAL A 1 267 ? 26.988 50.777 1.365 1.00 9.43 267 VAL A CA 1
ATOM 2082 C C . VAL A 1 267 ? 27.063 51.792 2.508 1.00 8.35 267 VAL A C 1
ATOM 2083 O O . VAL A 1 267 ? 27.529 51.466 3.601 1.00 10.30 267 VAL A O 1
ATOM 2087 N N . GLU A 1 268 ? 26.603 53.015 2.264 1.00 9.19 268 GLU A N 1
ATOM 2088 C CA . GLU A 1 268 ? 26.633 54.048 3.300 1.00 10.47 268 GLU A CA 1
ATOM 2089 C C . GLU A 1 268 ? 25.723 53.691 4.465 1.00 9.92 268 GLU A C 1
ATOM 2090 O O . GLU A 1 268 ? 26.032 53.985 5.621 1.00 10.41 268 GLU A O 1
ATOM 2096 N N . PHE A 1 269 ? 24.596 53.064 4.149 1.00 9.17 269 PHE A N 1
ATOM 2097 C CA . PHE A 1 269 ? 23.632 52.652 5.161 1.00 7.96 269 PHE A CA 1
ATOM 2098 C C . PHE A 1 269 ? 24.270 51.614 6.083 1.00 8.84 269 PHE A C 1
ATOM 2099 O O . PHE A 1 269 ? 24.133 51.689 7.303 1.00 8.48 269 PHE A O 1
ATOM 2107 N N . PHE A 1 270 ? 24.979 50.649 5.504 1.00 7.11 270 PHE A N 1
ATOM 2108 C CA . PHE A 1 270 ? 25.624 49.630 6.322 1.00 6.03 270 PHE A CA 1
ATOM 2109 C C . PHE A 1 270 ? 26.857 50.189 7.032 1.00 9.65 270 PHE A C 1
ATOM 2110 O O . PHE A 1 270 ? 27.192 49.756 8.133 1.00 11.40 270 PHE A O 1
ATOM 2118 N N . ASN A 1 271 ? 27.527 51.151 6.404 1.00 8.52 271 ASN A N 1
ATOM 2119 C CA . ASN A 1 271 ? 28.718 51.759 6.999 1.00 10.22 271 ASN A CA 1
ATOM 2120 C C . ASN A 1 271 ? 28.410 52.405 8.348 1.00 14.16 271 ASN A C 1
ATOM 2121 O O . ASN A 1 271 ? 29.284 52.497 9.210 1.00 14.98 271 ASN A O 1
ATOM 2126 N N . GLU A 1 272 ? 27.171 52.853 8.532 1.00 13.63 272 GLU A N 1
ATOM 2127 C CA . GLU A 1 272 ? 26.766 53.485 9.788 1.00 19.25 272 GLU A CA 1
ATOM 2128 C C . GLU A 1 272 ? 26.865 52.529 10.971 1.00 24.69 272 GLU A C 1
ATOM 2129 O O . GLU A 1 272 ? 27.164 52.946 12.090 1.00 24.90 272 GLU A O 1
ATOM 2135 N N . ALA A 1 273 ? 26.594 51.251 10.719 1.00 27.22 273 ALA A N 1
ATOM 2136 C CA . ALA A 1 273 ? 26.639 50.230 11.762 1.00 30.89 273 ALA A CA 1
ATOM 2137 C C . ALA A 1 273 ? 28.041 50.067 12.338 1.00 34.76 273 ALA A C 1
ATOM 2138 O O . ALA A 1 273 ? 28.173 50.128 13.579 1.00 38.04 273 ALA A O 1
#

Nearest PDB structures (foldseek):
  2d0d-assembly1_A-2  TM=1.003E+00  e=8.276E-58  Pseudomonas fluorescens
  1iuo-assembly1_A  TM=1.002E+00  e=7.333E-58  Pseudomonas fluorescens
  6i8w-assembly2_B  TM=8.485E-01  e=6.035E-21  Pseudomonas aeruginosa
  4uhe-assembly1_A  TM=8.102E-01  e=1.490E-19  Thermogutta terrifontis
  3v48-assembly1_B  TM=7.851E-01  e=1.212E-12  Escherichia coli SE11

InterPro domains:
  IPR000073 Alpha/beta hydrolase fold-1 [PF00561] (27-257)
  IPR000073 Alpha/beta hydrolase fold-1 [PR00111] (54-69)
  IPR000073 Alpha/beta hydrolase fold-1 [PR00111] (99-112)
  IPR000073 Alpha/beta hydrolase fold-1 [PR00111] (113-126)
  IPR000073 Alpha/beta hydrolase fold-1 [PR00111] (216-230)
  IPR000639 Epoxide hydrolase-like [PR00412] (54-69)
  IPR000639 Epoxide hydrolase-like [PR00412] (247-269)
  IPR029058 Alpha/Beta hydrolase fold [G3DSA:3.40.50.1820] (1-282)
  IPR029058 Alpha/Beta hydrolase fold [SSF53474] (10-271)
  IPR050266 AB hydrolase superfamily [PTHR43798] (19-272)

Radius of gyration: 16.85 Å; Cα contacts (8 Å, |Δi|>4): 591; chains: 1; bounding box: 41×42×45 Å

Sequence (271 aa):
NLEIGKSILAAGVLTNYHDVGEGQPVILIHGSGPGVSAYANWRLTIPALSKFYRVIAPDMVGFGFTDRPENYNYSKDSWVDHIIGIMDALEIEKAHIVGNAFGGGLAIATALRYSERVDRMVLMGAAGTRFDVTEGLNAVWGYTPSIENMRNLLDIFAYDRSLVTDELARLRYEASIQPGFQESFSSMFPEPRQRWIDALASSDEDIKTLPNETLIIHGREDQVVPLSSSLRLGELIDRAQLHVFGRCGHWTQIEQTDRFNRLVVEFFNEA

B-factor: mean 14.64, std 9.98, range [3.08, 55.4]

Organism: Pseudomonas fluorescens (NCBI:txid294)

Solvent-accessible surface area: 11394 Å² total; per-residue (Å²): 113,137,19,93,37,108,73,36,114,1,58,66,8,88,1,9,17,23,24,68,31,154,55,69,22,0,1,0,0,0,5,12,13,12,9,12,0,0,54,25,23,0,112,69,0,11,67,34,0,15,140,128,14,61,1,0,0,0,0,0,0,2,7,1,52,2,68,65,45,161,144,58,111,52,38,53,72,22,6,0,61,1,1,13,10,1,0,83,44,25,124,6,120,97,0,0,0,0,0,8,10,5,0,0,0,0,0,0,6,0,1,53,104,67,42,138,50,3,41,28,0,0,0,5,4,0,14,1,8,169,23,122,60,33,134,7,11,39,22,5,14,32,8,83,48,35,106,121,58,6,59,70,8,16,18,16,40,3,80,63,143,88,76,8,61,97,115,47,3,121,93,42,56,70,8,1,81,36,129,30,14,28,117,12,8,58,75,14,6,52,103,81,32,52,103,67,7,38,52,9,9,12,52,44,117,68,0,118,93,5,86,11,51,0,6,0,0,0,1,130,57,15,80,5,6,35,45,69,3,0,81,88,0,30,129,9,4,122,138,32,91,71,67,54,6,29,159,0,2,13,34,4,1,40,29,33,26,103,132,0,13,144,46,0,18,110,7,3,88,114,82

Foldseek 3Di:
DVLFADWFQFLNWTKGKDKAADDAEEEEAEDQFFLDGQCVQPVLQCVLQRVPHTYMGIGFALHDPIDPDDVDDDALVVSLSRVVRVCVRVVQQAHEYEAQALGLLSLLVNCLVPVRRYAAYEAELYQAAQDDFFPLQCLRLVDDADLVSLLVNVVLQALPSVVSDSVVSVVSSVSNPPPSRVVSSNVPQDPPNSVRSVRSHDDLVSLLPRPHQYEYEYECAARGRHPVVSVSSVVRYDNYDYYYHYSGYSSCCNPVVVVVSVVVNVSVVVD

Secondary structure (DSSP, 8-state):
-TT--EEEEETTEEEEEEEE--SSEEEEE----TT--HHHHHTTTHHHHTTTSEEEEEPPTTSTTS---TT----HHHHHHHHHHHHHHTT--SEEEEEETHHHHHHHHHHHHSGGGEEEEEEES---S--PPPHHHHHHHT--S-HHHHHHHHHHH-SSGGG--HHHHHHHHHHHTSTTHHHHHHHHSPSSTHHHHHHH---HHHHTT--S-EEEEEETT-SSS-HHHHHHHHHH-TTEEEEEESS--S-HHHHSHHHHHHHHHHHHHT-